Protein AF-A0A7R9ZYZ3-F1 (afdb_monomer_lite)

pLDDT: mean 79.14, std 18.91, range [24.64, 96.88]

Sequence (375 aa):
KEYSGYQDKVVLVQYVTTCTDNGVEDTAALLRDLEKMAQETNEAFQKHGEPPMVNIIVEDLDRDKRLAVLQAIDVLFDTSINDGLNLVPFQFYAAHSEDKRGVTLVSEFCGCSRVLTGVFKVNPWDACAIMVALDQALSIEPEEQAVRFAKDHSYVASQTVVEWVRKNLCELRSSVQQRQTCGQNQLIGHLNFDKVLADYRSARTRAIFVDNEGTIAAKAGWFLDADGGTMTALMKQGSPPDEEVLERLQTLANDQKNTVVVLSGRDPQCLDRWFGGVQGLGLCAEHGFHWLPPRGLRKAAGGQASHATPQAGCEWADETRHWHCLAEEGNAESHDEWKAIVFELMKQYVKRVQGSIVEFKDSAISWNYRGVGAP

Foldseek 3Di:
DVCPVCQVPAAAEAEDEDDPDDPPPVVVVVVVVVVVVQVVQQVVRPDPPDDGRYHYHHDDDDPVRLLVVLLVAQEAEEADQAAAADCSVLSSLVSCVPVLGHAYEYEPRHNVVVQQDLHHYDHSVDPPSVVVSVVCSVPPDPVSSSVSSVRRSVSSVVDDPVNVVVVVVVVVVVVVVVVVCVVVPVVDDPPPPVVVVVCVVPDQAEEAEFEAACGQAPPPPLDPDPPNDDDDPCNVQGDAGDPVSLVVLLVQQPPPRYAAEYFYLADPVSCCVRNVPRAQYKYAYNRNQKIWGGPVCLVVVVPDDDDDDDDPDDDDDDDDGDIDGPDDPPCQVPPCPVVVVVVVVLVVVCVVQDPWDWDDDSVDIDIGRPSRDDD

Secondary structure (DSSP, 8-state):
---GGGTTT--EEEEE----SS-HHHHHHHHHHHHHHHHHHHHHHPPTTSPPSEEEEE----HHHHHHHHHH-SEEEE--SSBS---HHHHHHHHTTTT---EEEEETTBGGGGT--SSEEE-TT-HHHHHHHHHHHHT--HHHHHHHHHHHHHHHHH--HHHHHHHHHHHHHHHHHHHHHHT--TTSPPP-HHHHHHHHHH-SSEEEEEETBTTTB-----PPPTT-----THHHH-PPPPHHHHHHHHHHHHSTTEEEEEE-SS-HHHHHHHHTT-TT-EEEEGGGTEEE--GGGHHHHTT-S---PPPTT----------EESS-TTSSTTS-HHHHHHHHHHHHHHHHSTT-EEEE-SS-EEEE-TT----

Structure (mmCIF, N/CA/C/O backbone):
data_AF-A0A7R9ZYZ3-F1
#
_entry.id   AF-A0A7R9ZYZ3-F1
#
loop_
_atom_site.group_PDB
_atom_site.id
_atom_site.type_symbol
_atom_site.label_atom_id
_atom_site.label_alt_id
_atom_site.label_comp_id
_atom_site.label_asym_id
_atom_site.label_entity_id
_atom_site.label_seq_id
_atom_site.pdbx_PDB_ins_code
_atom_site.Cartn_x
_atom_site.Cartn_y
_atom_site.Cartn_z
_atom_site.occupancy
_atom_site.B_iso_or_equiv
_atom_site.auth_seq_id
_atom_site.auth_comp_id
_atom_site.auth_asym_id
_atom_site.auth_atom_id
_atom_site.pdbx_PDB_model_num
ATOM 1 N N . LYS A 1 1 ? -17.583 15.220 24.987 1.00 72.69 1 LYS A N 1
ATOM 2 C CA . LYS A 1 1 ? -17.849 16.670 25.204 1.00 72.69 1 LYS A CA 1
ATOM 3 C C . LYS A 1 1 ? -18.996 17.159 24.331 1.00 72.69 1 LYS A C 1
ATOM 5 O O . LYS A 1 1 ? -19.944 17.689 24.880 1.00 72.69 1 LYS A O 1
ATOM 10 N N . GLU A 1 2 ? -18.930 16.946 23.018 1.00 82.19 2 GLU A N 1
ATOM 11 C CA . GLU A 1 2 ? -19.969 17.397 22.075 1.00 82.19 2 GLU A CA 1
ATOM 12 C C . GLU A 1 2 ? -21.205 16.484 22.059 1.00 82.19 2 GLU A C 1
ATOM 14 O O . GLU A 1 2 ? -22.329 16.968 22.002 1.00 82.19 2 GLU A O 1
ATOM 19 N N . TYR A 1 3 ? -21.009 15.173 22.231 1.00 83.38 3 TYR A N 1
ATOM 20 C CA . TYR A 1 3 ? -22.088 14.183 22.256 1.00 83.38 3 TYR A CA 1
ATOM 21 C C . TYR A 1 3 ? -22.433 13.763 23.692 1.00 83.38 3 TYR A C 1
ATOM 23 O O . TYR A 1 3 ? -22.044 12.693 24.161 1.00 83.38 3 TYR A O 1
ATOM 31 N N . SER A 1 4 ? -23.132 14.625 24.434 1.00 81.56 4 SER A N 1
ATOM 32 C CA . SER A 1 4 ? -23.507 14.349 25.834 1.00 81.56 4 SER A CA 1
ATOM 33 C C . SER A 1 4 ? -24.463 13.158 25.986 1.00 81.56 4 SER A C 1
ATOM 35 O O . SER A 1 4 ? -24.441 12.492 27.015 1.00 81.56 4 SER A O 1
ATOM 37 N N . GLY A 1 5 ? -25.253 12.835 24.955 1.00 83.94 5 GLY A N 1
ATOM 38 C CA . GLY A 1 5 ? -26.227 11.737 24.979 1.00 83.94 5 GLY A CA 1
ATOM 39 C C . GLY A 1 5 ? -25.636 10.324 25.104 1.00 83.94 5 GLY A C 1
ATOM 40 O O . GLY A 1 5 ? -26.375 9.406 25.478 1.00 83.94 5 GLY A O 1
ATOM 41 N N . TYR A 1 6 ? -24.336 10.165 24.823 1.00 85.69 6 TYR A N 1
ATOM 42 C CA . TYR A 1 6 ? -23.587 8.907 24.958 1.00 85.69 6 TYR A CA 1
ATOM 43 C C . TYR A 1 6 ? -22.806 8.790 26.268 1.00 85.69 6 TYR A C 1
ATOM 45 O O . TYR A 1 6 ? -22.249 7.726 26.547 1.00 85.69 6 TYR A O 1
ATOM 53 N N . GLN A 1 7 ? -22.752 9.856 27.073 1.00 82.12 7 GLN A N 1
ATOM 54 C CA . GLN A 1 7 ? -22.150 9.775 28.401 1.00 82.12 7 GLN A CA 1
ATOM 55 C C . GLN A 1 7 ? -22.860 8.669 29.192 1.00 82.12 7 GLN A C 1
ATOM 57 O O . GLN A 1 7 ? -24.085 8.553 29.138 1.00 82.12 7 GLN A O 1
ATOM 62 N N . ASP A 1 8 ? -22.073 7.818 29.848 1.00 81.88 8 ASP A N 1
ATOM 63 C CA . ASP A 1 8 ? -22.521 6.641 30.609 1.00 81.88 8 ASP A CA 1
ATOM 64 C C . ASP A 1 8 ? -23.167 5.497 29.803 1.00 81.88 8 ASP A C 1
ATOM 66 O O . ASP A 1 8 ? -23.644 4.531 30.394 1.00 81.88 8 ASP A O 1
ATOM 70 N N . LYS A 1 9 ? -23.198 5.574 28.467 1.00 87.62 9 LYS A N 1
ATOM 71 C CA . LYS A 1 9 ? -23.740 4.503 27.605 1.00 87.62 9 LYS A CA 1
ATOM 72 C C . LYS A 1 9 ? -22.685 3.783 26.780 1.00 87.62 9 LYS A C 1
ATOM 74 O O . LYS A 1 9 ? -22.954 2.706 26.264 1.00 87.62 9 LYS A O 1
ATOM 79 N N . VAL A 1 10 ? -21.517 4.398 26.620 1.00 90.25 10 VAL A N 1
ATOM 80 C CA . VAL A 1 10 ? -20.432 3.892 25.780 1.00 90.25 10 VAL A CA 1
ATOM 81 C C . VAL A 1 10 ? -19.194 3.695 26.638 1.00 90.25 10 VAL A C 1
ATOM 83 O O . VAL A 1 10 ? -18.816 4.580 27.408 1.00 90.25 10 VAL A O 1
ATOM 86 N N . VAL A 1 11 ? -18.556 2.539 26.470 1.00 92.56 11 VAL A N 1
ATOM 87 C CA . VAL A 1 11 ? -17.281 2.197 27.097 1.00 92.56 11 VAL A CA 1
ATOM 88 C C . VAL A 1 11 ? -16.296 1.838 25.991 1.00 92.56 11 VAL A C 1
ATOM 90 O O . VAL A 1 11 ? -16.605 1.036 25.114 1.00 92.56 11 VAL A O 1
ATOM 93 N N . LEU A 1 12 ? -15.108 2.434 26.032 1.00 93.94 12 LEU A N 1
ATOM 94 C CA . LEU A 1 12 ? -13.982 2.061 25.190 1.00 93.94 12 LEU A CA 1
ATOM 95 C C . LEU A 1 12 ? -13.119 1.053 25.947 1.00 93.94 12 LEU A C 1
ATOM 97 O O . LEU A 1 12 ? -12.609 1.350 27.029 1.00 93.94 12 LEU A O 1
ATOM 101 N N . VAL A 1 13 ? -12.931 -0.127 25.366 1.00 94.88 13 VAL A N 1
ATOM 102 C CA . VAL A 1 13 ? -12.025 -1.150 25.893 1.00 94.88 13 VAL A CA 1
ATOM 103 C C . VAL A 1 13 ? -10.912 -1.370 24.879 1.00 94.88 13 VAL A C 1
ATOM 105 O O . VAL A 1 13 ? -11.161 -1.822 23.764 1.00 94.88 13 VAL A O 1
ATOM 108 N N . GLN A 1 14 ? -9.684 -1.045 25.268 1.00 94.19 14 GLN A N 1
ATOM 109 C CA . GLN A 1 14 ? -8.490 -1.203 24.452 1.00 94.19 14 GLN A CA 1
ATOM 110 C C . GLN A 1 14 ? -7.621 -2.307 25.046 1.00 94.19 14 GLN A C 1
ATOM 112 O O . GLN A 1 14 ? -7.033 -2.144 26.114 1.00 94.19 14 GLN A O 1
ATOM 117 N N . TYR A 1 15 ? -7.500 -3.413 24.318 1.00 91.88 15 TYR A N 1
ATOM 118 C CA . TYR A 1 15 ? -6.508 -4.438 24.619 1.00 91.88 15 TYR A CA 1
ATOM 119 C C . TYR A 1 15 ? -5.163 -4.056 24.001 1.00 91.88 15 TYR A C 1
ATOM 121 O O . TYR A 1 15 ? -5.100 -3.634 22.843 1.00 91.88 15 TYR A O 1
ATOM 129 N N . VAL A 1 16 ? -4.093 -4.198 24.778 1.00 90.12 16 VAL A N 1
ATOM 130 C CA . VAL A 1 16 ? -2.715 -3.926 24.366 1.00 90.12 16 VAL A CA 1
ATOM 131 C C . VAL A 1 16 ? -1.893 -5.196 24.552 1.00 90.12 16 VAL A C 1
ATOM 133 O O . VAL A 1 16 ? -1.747 -5.699 25.663 1.00 90.12 16 VAL A O 1
ATOM 136 N N . THR A 1 17 ? -1.344 -5.697 23.449 1.00 83.31 17 THR A N 1
ATOM 137 C CA . THR A 1 17 ? -0.393 -6.813 23.431 1.00 83.31 17 THR A CA 1
ATOM 138 C C . THR A 1 17 ? 1.022 -6.259 23.509 1.00 83.31 17 THR A C 1
ATOM 140 O O . THR A 1 17 ? 1.406 -5.387 22.728 1.00 83.31 17 THR A O 1
ATOM 143 N N . THR A 1 18 ? 1.811 -6.763 24.453 1.00 71.94 18 THR A N 1
ATOM 144 C CA . THR A 1 18 ? 3.221 -6.397 24.599 1.00 71.94 18 THR A CA 1
ATOM 145 C C . THR A 1 18 ? 4.085 -7.302 23.723 1.00 71.94 18 THR A C 1
ATOM 147 O O . THR A 1 18 ? 4.277 -8.471 24.044 1.00 71.94 18 THR A O 1
ATOM 150 N N . CYS A 1 19 ? 4.644 -6.779 22.629 1.00 61.22 19 CYS A N 1
ATOM 151 C CA . CYS A 1 19 ? 5.673 -7.493 21.866 1.00 61.22 19 CYS A CA 1
ATOM 152 C C . CYS A 1 19 ? 7.026 -7.393 22.591 1.00 61.22 19 CYS A C 1
ATOM 154 O O . CYS A 1 19 ? 7.456 -6.299 22.953 1.00 61.22 19 CYS A O 1
ATOM 156 N N . THR A 1 20 ? 7.717 -8.520 22.785 1.00 54.47 20 THR A N 1
ATOM 157 C CA . THR A 1 20 ? 9.021 -8.571 23.475 1.00 54.47 20 THR A CA 1
ATOM 158 C C . THR A 1 20 ? 10.218 -8.221 22.589 1.00 54.47 20 THR A C 1
ATOM 160 O O . THR A 1 20 ? 11.315 -8.029 23.110 1.00 54.47 20 THR A O 1
ATOM 163 N N . ASP A 1 21 ? 10.033 -8.097 21.272 1.00 49.78 21 ASP A N 1
ATOM 164 C CA . ASP A 1 21 ? 11.156 -8.076 20.334 1.00 49.78 21 ASP A CA 1
ATOM 165 C C . ASP A 1 21 ? 11.435 -6.670 19.754 1.00 49.78 21 ASP A C 1
ATOM 167 O O . ASP A 1 21 ? 10.672 -6.115 18.968 1.00 49.78 21 ASP A O 1
ATOM 171 N N . ASN A 1 22 ? 12.603 -6.136 20.138 1.00 41.59 22 ASN A N 1
ATOM 172 C CA . ASN A 1 22 ? 13.476 -5.193 19.414 1.00 41.59 22 ASN A CA 1
ATOM 173 C C . ASN A 1 22 ? 13.028 -3.733 19.141 1.00 41.59 22 ASN A C 1
ATOM 175 O O . ASN A 1 22 ? 13.577 -3.097 18.243 1.00 41.59 22 ASN A O 1
ATOM 179 N N . GLY A 1 23 ? 12.142 -3.145 19.958 1.00 50.97 23 GLY A N 1
ATOM 180 C CA . GLY A 1 23 ? 11.780 -1.706 19.892 1.00 50.97 23 GLY A CA 1
ATOM 181 C C . GLY A 1 23 ? 11.367 -1.085 21.238 1.00 50.97 23 GLY A C 1
ATOM 182 O O . GLY A 1 23 ? 10.462 -0.257 21.312 1.00 50.97 23 GLY A O 1
ATOM 183 N N . VAL A 1 24 ? 11.978 -1.564 22.325 1.00 52.91 24 VAL A N 1
ATOM 184 C CA . VAL A 1 24 ? 11.425 -1.573 23.696 1.00 52.91 24 VAL A CA 1
ATOM 185 C C . VAL A 1 24 ? 11.224 -0.186 24.337 1.00 52.91 24 VAL A C 1
ATOM 187 O O . VAL A 1 24 ? 10.340 -0.041 25.182 1.00 52.91 24 VAL A O 1
ATOM 190 N N . GLU A 1 25 ? 11.973 0.848 23.945 1.00 53.53 25 GLU A N 1
ATOM 191 C CA . GLU A 1 25 ? 11.874 2.162 24.609 1.00 53.53 25 GLU A CA 1
ATOM 192 C C . GLU A 1 25 ? 10.623 2.962 24.207 1.00 53.53 25 GLU A C 1
ATOM 194 O O . GLU A 1 25 ? 9.948 3.505 25.087 1.00 53.53 25 GLU A O 1
ATOM 199 N N . ASP A 1 26 ? 10.247 2.961 22.923 1.00 61.78 26 ASP A N 1
ATOM 200 C CA . ASP A 1 26 ? 9.067 3.699 22.448 1.00 61.78 26 ASP A CA 1
ATOM 201 C C . ASP A 1 26 ? 7.761 3.055 22.936 1.00 61.78 26 ASP A C 1
ATOM 203 O O . ASP A 1 26 ? 6.817 3.750 23.305 1.00 61.78 26 ASP A O 1
ATOM 207 N N . THR A 1 27 ? 7.708 1.723 23.034 1.00 73.56 27 THR A N 1
ATOM 208 C CA . THR A 1 27 ? 6.468 1.006 23.387 1.00 73.56 27 THR A CA 1
ATOM 209 C C . THR A 1 27 ? 6.035 1.276 24.834 1.00 73.56 27 THR A C 1
ATOM 211 O O . THR A 1 27 ? 4.856 1.501 25.102 1.00 73.56 27 THR A O 1
ATOM 214 N N . ALA A 1 28 ? 6.983 1.315 25.777 1.00 79.75 28 ALA A N 1
ATOM 215 C CA . ALA A 1 28 ? 6.680 1.601 27.180 1.00 79.75 28 ALA A CA 1
ATOM 216 C C . ALA A 1 28 ? 6.314 3.077 27.414 1.00 79.75 28 ALA A C 1
ATOM 218 O O . ALA A 1 28 ? 5.503 3.376 28.289 1.00 79.75 28 ALA A O 1
ATOM 219 N N . ALA A 1 29 ? 6.914 4.004 26.660 1.00 85.56 29 ALA A N 1
ATOM 220 C CA . ALA A 1 29 ? 6.540 5.416 26.703 1.00 85.56 29 ALA A CA 1
ATOM 221 C C . ALA A 1 29 ? 5.123 5.636 26.160 1.00 85.56 29 ALA A C 1
ATOM 223 O O . ALA A 1 29 ? 4.309 6.254 26.839 1.00 85.56 29 ALA A O 1
ATOM 224 N N . LEU A 1 30 ? 4.805 5.033 25.012 1.00 86.50 30 LEU A N 1
ATOM 225 C CA . LEU A 1 30 ? 3.472 5.085 24.413 1.00 86.50 30 LEU A CA 1
ATOM 226 C C . LEU A 1 30 ? 2.399 4.489 25.327 1.00 86.50 30 LEU A C 1
ATOM 228 O O . LEU A 1 30 ? 1.323 5.066 25.450 1.00 86.50 30 LEU A O 1
ATOM 232 N N . LEU A 1 31 ? 2.685 3.369 26.000 1.00 88.75 31 LEU A N 1
ATOM 233 C CA . LEU A 1 31 ? 1.747 2.787 26.960 1.00 88.75 31 LEU A CA 1
ATOM 234 C C . LEU A 1 31 ? 1.467 3.745 28.127 1.00 88.75 31 LEU A C 1
ATOM 236 O O . LEU A 1 31 ? 0.306 3.948 28.469 1.00 88.75 31 LEU A O 1
ATOM 240 N N . ARG A 1 32 ? 2.500 4.393 28.686 1.00 89.69 32 ARG A N 1
ATOM 241 C CA . ARG A 1 32 ? 2.312 5.405 29.743 1.00 89.69 32 ARG A CA 1
ATOM 242 C C . ARG A 1 32 ? 1.473 6.586 29.263 1.00 89.69 32 ARG A C 1
ATOM 244 O O . ARG A 1 32 ? 0.619 7.064 30.006 1.00 89.69 32 ARG A O 1
ATOM 251 N N . ASP A 1 33 ? 1.702 7.054 28.039 1.00 92.00 33 ASP A N 1
ATOM 252 C CA . ASP A 1 33 ? 0.924 8.149 27.459 1.00 92.00 33 ASP A CA 1
ATOM 253 C C . ASP A 1 33 ? -0.541 7.737 27.236 1.00 92.00 33 ASP A C 1
ATOM 255 O O . ASP A 1 33 ? -1.450 8.507 27.550 1.00 92.00 33 ASP A O 1
ATOM 259 N N . LEU A 1 34 ? -0.790 6.508 26.768 1.00 91.69 34 LEU A N 1
ATOM 260 C CA . LEU A 1 34 ? -2.134 5.938 26.621 1.00 91.69 34 LEU A CA 1
ATOM 261 C C . LEU A 1 34 ? -2.866 5.820 27.962 1.00 91.69 34 LEU A C 1
ATOM 263 O O . LEU A 1 34 ? -4.009 6.262 28.074 1.00 91.69 34 LEU A O 1
ATOM 267 N N . GLU A 1 35 ? -2.214 5.264 28.985 1.00 93.38 35 GLU A N 1
ATOM 268 C CA . GLU A 1 35 ? -2.770 5.142 30.338 1.00 93.38 35 GLU A CA 1
ATOM 269 C C . GLU A 1 35 ? -3.095 6.516 30.931 1.00 93.38 35 GLU A C 1
ATOM 271 O O . GLU A 1 35 ? -4.179 6.712 31.484 1.00 93.38 35 GLU A O 1
ATOM 276 N N . LYS A 1 36 ? -2.201 7.494 30.750 1.00 95.44 36 LYS A N 1
ATOM 277 C CA . LYS A 1 36 ? -2.421 8.875 31.183 1.00 95.44 36 LYS A CA 1
ATOM 278 C C . LYS A 1 36 ? -3.629 9.504 30.485 1.00 95.44 36 LYS A C 1
ATOM 280 O O . LYS A 1 36 ? -4.476 10.085 31.158 1.00 95.44 36 LYS A O 1
ATOM 285 N N . MET A 1 37 ? -3.752 9.364 29.163 1.00 94.25 37 MET A N 1
ATOM 286 C CA . MET A 1 37 ? -4.909 9.881 28.417 1.00 94.25 37 MET A CA 1
ATOM 287 C C . MET A 1 37 ? -6.222 9.215 28.850 1.00 94.25 37 MET A C 1
ATOM 289 O O . MET A 1 37 ? -7.251 9.887 28.967 1.00 94.25 37 MET A O 1
ATOM 293 N N . ALA A 1 38 ? -6.200 7.905 29.116 1.00 94.00 38 ALA A N 1
ATOM 294 C CA . ALA A 1 38 ? -7.354 7.184 29.643 1.00 94.00 38 ALA A CA 1
ATOM 295 C C . ALA A 1 38 ? -7.739 7.694 31.040 1.00 94.00 38 ALA A C 1
ATOM 297 O O . ALA A 1 38 ? -8.917 7.951 31.290 1.00 94.00 38 ALA A O 1
ATOM 298 N N . GLN A 1 39 ? -6.760 7.908 31.923 1.00 93.56 39 GLN A N 1
ATOM 299 C CA . GLN A 1 39 ? -6.983 8.456 33.259 1.00 93.56 39 GLN A CA 1
ATOM 300 C C . GLN A 1 39 ? -7.573 9.870 33.203 1.00 93.56 39 GLN A C 1
ATOM 302 O O . GLN A 1 39 ? -8.615 10.103 33.806 1.00 93.56 39 GLN A O 1
ATOM 307 N N . GLU A 1 40 ? -6.977 10.786 32.436 1.00 94.25 40 GLU A N 1
ATOM 308 C CA . GLU A 1 40 ? -7.482 12.158 32.270 1.00 94.25 40 GLU A CA 1
ATOM 309 C C . GLU A 1 40 ? -8.918 12.175 31.716 1.00 94.25 40 GLU A C 1
ATOM 311 O O . GLU A 1 40 ? -9.754 12.984 32.126 1.00 94.25 40 GLU A O 1
ATOM 316 N N . THR A 1 41 ? -9.234 11.252 30.801 1.00 91.25 41 THR A N 1
ATOM 317 C CA . THR A 1 41 ? -10.587 11.107 30.247 1.00 91.25 41 THR A CA 1
ATOM 318 C C . THR A 1 41 ? -11.567 10.585 31.296 1.00 91.25 41 THR A C 1
ATOM 320 O O . THR A 1 41 ? -12.657 11.138 31.447 1.00 91.25 41 THR A O 1
ATOM 323 N N . ASN A 1 42 ? -11.188 9.551 32.046 1.00 91.81 42 ASN A N 1
ATOM 324 C CA . ASN A 1 42 ? -12.022 8.997 33.107 1.00 91.81 42 ASN A CA 1
ATOM 325 C C . ASN A 1 42 ? -12.248 10.025 34.226 1.00 91.81 42 ASN A C 1
ATOM 327 O O . ASN A 1 42 ? -13.385 10.238 34.618 1.00 91.81 42 ASN A O 1
ATOM 331 N N . GLU A 1 43 ? -11.229 10.758 34.671 1.00 91.25 43 GLU A N 1
ATOM 332 C CA . GLU A 1 43 ? -11.385 11.822 35.677 1.00 91.25 43 GLU A CA 1
ATOM 333 C C . GLU A 1 43 ? -12.356 12.928 35.230 1.00 91.25 43 GLU A C 1
ATOM 335 O O . GLU A 1 43 ? -13.085 13.489 36.049 1.00 91.25 43 GLU A O 1
ATOM 340 N N . ALA A 1 44 ? -12.400 13.229 33.929 1.00 89.06 44 ALA A N 1
ATOM 341 C CA . ALA A 1 44 ? -13.276 14.257 33.378 1.00 89.06 44 ALA A CA 1
ATOM 342 C C . ALA A 1 44 ? -14.737 13.807 33.176 1.00 89.06 44 ALA A C 1
ATOM 344 O O . ALA A 1 44 ? -15.629 14.660 33.198 1.00 89.06 44 ALA A O 1
ATOM 345 N N . PHE A 1 45 ? -14.993 12.516 32.928 1.00 85.19 45 PHE A N 1
ATOM 346 C CA . PHE A 1 45 ? -16.315 12.023 32.499 1.00 85.19 45 PHE A CA 1
ATOM 347 C C . PHE A 1 45 ? -16.909 10.898 33.350 1.00 85.19 45 PHE A C 1
ATOM 349 O O . PHE A 1 45 ? -18.112 10.663 33.261 1.00 85.19 45 PHE A O 1
ATOM 356 N N . GLN A 1 46 ? -16.117 10.210 34.168 1.00 81.88 46 GLN A N 1
ATOM 357 C CA . GLN A 1 46 ? -16.587 9.097 34.986 1.00 81.88 46 GLN A CA 1
ATOM 358 C C . GLN A 1 46 ? -17.472 9.598 36.130 1.00 81.88 46 GLN A C 1
ATOM 360 O O . GLN A 1 46 ? -17.123 10.516 36.877 1.00 81.88 46 GLN A O 1
ATOM 365 N N . LYS A 1 47 ? -18.617 8.940 36.315 1.00 79.69 47 LYS A N 1
ATOM 366 C CA . LYS A 1 47 ? -19.466 9.146 37.489 1.00 79.69 47 LYS A CA 1
ATOM 367 C C . LYS A 1 47 ? -18.922 8.401 38.701 1.00 79.69 47 LYS A C 1
ATOM 369 O O . LYS A 1 47 ? -18.407 7.290 38.605 1.00 79.69 47 LYS A O 1
ATOM 374 N N . HIS A 1 48 ? -19.068 9.012 39.873 1.00 75.88 48 HIS A N 1
ATOM 375 C CA . HIS A 1 48 ? -18.597 8.419 41.118 1.00 75.88 48 HIS A CA 1
ATOM 376 C C . HIS A 1 48 ? -19.310 7.086 41.402 1.00 75.88 48 HIS A C 1
ATOM 378 O O . HIS A 1 48 ? -20.532 7.061 41.528 1.00 75.88 48 HIS A O 1
ATOM 384 N N . GLY A 1 49 ? -18.541 5.998 41.518 1.00 75.12 49 GLY A N 1
ATOM 385 C CA . GLY A 1 49 ? -19.049 4.649 41.800 1.00 75.12 49 GLY A CA 1
ATOM 386 C C . GLY A 1 49 ? -19.340 3.777 40.572 1.00 75.12 49 GLY A C 1
ATOM 387 O O . GLY A 1 49 ? -19.621 2.596 40.752 1.00 75.12 49 GLY A O 1
ATOM 388 N N . GLU A 1 50 ? -19.231 4.315 39.355 1.00 80.94 50 GLU A N 1
ATOM 389 C CA . GLU A 1 50 ? -19.404 3.571 38.097 1.00 80.94 50 GLU A CA 1
ATOM 390 C C . GLU A 1 50 ? -18.052 3.074 37.546 1.00 80.94 50 GLU A C 1
ATOM 392 O O . GLU A 1 50 ? -17.009 3.659 37.871 1.00 80.94 50 GLU A O 1
ATOM 397 N N . PRO A 1 51 ? -18.024 2.011 36.717 1.00 81.12 51 PRO A N 1
ATOM 398 C CA . PRO A 1 51 ? -16.800 1.567 36.057 1.00 81.12 51 PRO A CA 1
ATOM 399 C C . PRO A 1 51 ? -16.238 2.648 35.110 1.00 81.12 51 PRO A C 1
ATOM 401 O O . PRO A 1 51 ? -16.982 3.503 34.624 1.00 81.12 51 PRO A O 1
ATOM 404 N N . PRO A 1 52 ? -14.919 2.639 34.841 1.00 85.38 52 PRO A N 1
ATOM 405 C CA . PRO A 1 52 ? -14.292 3.638 33.981 1.00 85.38 52 PRO A CA 1
ATOM 406 C C . PRO A 1 52 ? -14.778 3.518 32.532 1.00 85.38 52 PRO A C 1
ATOM 408 O O . PRO A 1 52 ? -14.985 2.418 32.015 1.00 85.38 52 PRO A O 1
ATOM 411 N N . MET A 1 53 ? -14.927 4.667 31.865 1.00 88.38 53 MET A N 1
ATOM 412 C CA . MET A 1 53 ? -15.379 4.742 30.472 1.00 88.38 53 MET A CA 1
ATOM 413 C C . MET A 1 53 ? -14.301 4.294 29.484 1.00 88.38 53 MET A C 1
ATOM 415 O O . MET A 1 53 ? -14.633 3.791 28.417 1.00 88.38 53 MET A O 1
ATOM 419 N N . VAL A 1 54 ? -13.023 4.476 29.817 1.00 93.25 54 VAL A N 1
ATOM 420 C CA . VAL A 1 54 ? -11.886 4.026 29.007 1.00 93.25 54 VAL A CA 1
ATOM 421 C C . VAL A 1 54 ? -11.076 3.018 29.812 1.00 93.25 54 VAL A C 1
ATOM 423 O O . VAL A 1 54 ? -10.519 3.360 30.855 1.00 93.25 54 VAL A O 1
ATOM 426 N N . ASN A 1 55 ? -11.007 1.783 29.322 1.00 92.88 55 ASN A N 1
ATOM 427 C CA . ASN A 1 55 ? -10.272 0.679 29.931 1.00 92.88 55 ASN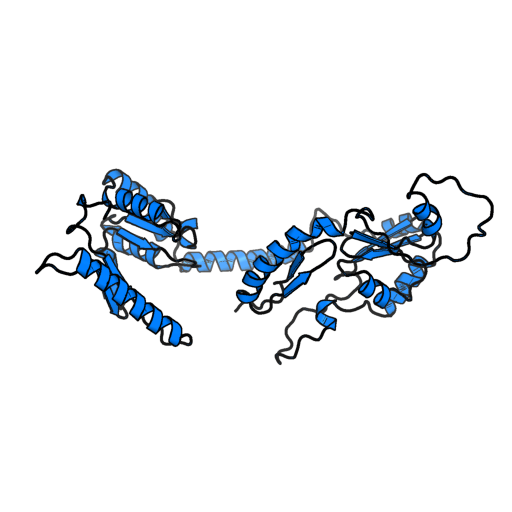 A CA 1
ATOM 428 C C . ASN A 1 55 ? -9.090 0.301 29.042 1.00 92.88 55 ASN A C 1
ATOM 430 O O . ASN A 1 55 ? -9.293 -0.150 27.915 1.00 92.88 55 ASN A O 1
ATOM 434 N N . ILE A 1 56 ? -7.871 0.452 29.557 1.00 94.06 56 ILE A N 1
ATOM 435 C CA . ILE A 1 56 ? -6.659 -0.067 28.918 1.00 94.06 56 ILE A CA 1
ATOM 436 C C . ILE A 1 56 ? -6.302 -1.381 29.611 1.00 94.06 56 ILE A C 1
ATOM 438 O O . ILE A 1 56 ? -6.064 -1.399 30.817 1.00 94.06 56 ILE A O 1
ATOM 442 N N . ILE A 1 57 ? -6.302 -2.483 28.863 1.00 93.06 57 ILE A N 1
ATOM 443 C CA . ILE A 1 57 ? -6.008 -3.822 29.378 1.00 93.06 57 ILE A CA 1
ATOM 444 C C . ILE A 1 57 ? -4.758 -4.338 28.677 1.00 93.06 57 ILE A C 1
ATOM 446 O O . ILE A 1 57 ? -4.773 -4.600 27.477 1.00 93.06 57 ILE A O 1
ATOM 450 N N . VAL A 1 58 ? -3.674 -4.492 29.433 1.00 91.25 58 VAL A N 1
ATOM 451 C CA . VAL A 1 58 ? -2.414 -5.043 28.926 1.00 91.25 58 VAL A CA 1
ATOM 452 C C . VAL A 1 58 ? -2.419 -6.550 29.165 1.00 91.25 58 VAL A C 1
ATOM 454 O O . VAL A 1 58 ? -2.114 -7.015 30.262 1.00 91.25 58 VAL A O 1
ATOM 457 N N . GLU A 1 59 ? -2.836 -7.314 28.159 1.00 88.69 59 GLU A N 1
ATOM 458 C CA . GLU A 1 59 ? -2.951 -8.772 28.242 1.00 88.69 59 GLU A CA 1
ATOM 459 C C . GLU A 1 59 ? -2.790 -9.410 26.859 1.00 88.69 59 GLU A C 1
ATOM 461 O O . GLU A 1 59 ? -3.396 -8.979 25.874 1.00 88.69 59 GLU A O 1
ATOM 466 N N . ASP A 1 60 ? -2.033 -10.505 26.804 1.00 85.88 60 ASP A N 1
ATOM 467 C CA . ASP A 1 60 ? -2.002 -11.375 25.636 1.00 85.88 60 ASP A CA 1
ATOM 468 C C . ASP A 1 60 ? -3.206 -12.315 25.645 1.00 85.88 60 ASP A C 1
ATOM 470 O O . ASP A 1 60 ? -3.294 -13.270 26.420 1.00 85.88 60 ASP A O 1
ATOM 474 N N . LEU A 1 61 ? -4.153 -12.036 24.752 1.00 89.19 61 LEU A N 1
ATOM 475 C CA . LEU A 1 61 ? -5.356 -12.843 24.609 1.00 89.19 61 LEU A CA 1
ATOM 476 C C . LEU A 1 61 ? -5.050 -14.151 23.875 1.00 89.19 61 LEU A C 1
ATOM 478 O O . LEU A 1 61 ? -4.614 -14.152 22.716 1.00 89.19 61 LEU A O 1
ATOM 482 N N . ASP A 1 62 ? -5.362 -15.270 24.527 1.00 91.88 62 ASP A N 1
ATOM 483 C CA . ASP A 1 62 ? -5.487 -16.551 23.841 1.00 91.88 62 ASP A CA 1
ATOM 484 C C . ASP A 1 62 ? -6.657 -16.527 22.837 1.00 91.88 62 ASP A C 1
ATOM 486 O O . ASP A 1 62 ? -7.438 -15.573 22.751 1.00 91.88 62 ASP A O 1
ATOM 490 N N . ARG A 1 63 ? -6.764 -17.579 22.022 1.00 91.44 63 ARG A N 1
ATOM 491 C CA . ARG A 1 63 ? -7.770 -17.645 20.955 1.00 91.44 63 ARG A CA 1
ATOM 492 C C . ARG A 1 63 ? -9.200 -17.545 21.492 1.00 91.44 63 ARG A C 1
ATOM 494 O O . ARG A 1 63 ? -10.016 -16.854 20.888 1.00 91.44 63 ARG A O 1
ATOM 501 N N . ASP A 1 64 ? -9.500 -18.250 22.576 1.00 93.75 64 ASP A N 1
ATOM 502 C CA . ASP A 1 64 ? -10.871 -18.407 23.057 1.00 93.75 64 ASP A CA 1
ATOM 503 C C . ASP A 1 64 ? -11.324 -17.126 23.779 1.00 93.75 64 ASP A C 1
ATOM 505 O O . ASP A 1 64 ? -12.423 -16.632 23.525 1.00 93.75 64 ASP A O 1
ATOM 509 N N . LYS A 1 65 ? -10.435 -16.499 24.565 1.00 93.12 65 LYS A N 1
ATOM 510 C CA . LYS A 1 65 ? -10.642 -15.156 25.122 1.00 93.12 65 LYS A CA 1
ATOM 511 C C . LYS A 1 65 ? -10.795 -14.106 24.030 1.00 93.12 65 LYS A C 1
ATOM 513 O O . LYS A 1 65 ? -11.703 -13.287 24.111 1.00 93.12 65 LYS A O 1
ATOM 518 N N . ARG A 1 66 ? -9.945 -14.124 22.995 1.00 93.25 66 ARG A N 1
ATOM 519 C CA . ARG A 1 66 ? -10.048 -13.173 21.877 1.00 93.25 66 ARG A CA 1
ATOM 520 C C . ARG A 1 66 ? -11.398 -13.289 21.180 1.00 93.25 66 ARG A C 1
ATOM 522 O O . ARG A 1 66 ? -12.004 -12.266 20.889 1.00 93.25 66 ARG A O 1
ATOM 529 N N . LEU A 1 67 ? -11.876 -14.508 20.933 1.00 93.25 67 LEU A N 1
ATOM 530 C CA . LEU A 1 67 ? -13.189 -14.720 20.330 1.00 93.25 67 LEU A CA 1
ATOM 531 C C . LEU A 1 67 ? -14.312 -14.181 21.226 1.00 93.25 67 LEU A C 1
ATOM 533 O O . LEU A 1 67 ? -15.180 -13.471 20.729 1.00 93.25 67 LEU A O 1
ATOM 537 N N . ALA A 1 68 ? -14.259 -14.454 22.532 1.00 93.56 68 ALA A N 1
ATOM 538 C CA . ALA A 1 68 ? -15.239 -13.942 23.488 1.00 93.56 68 ALA A CA 1
ATOM 539 C C . ALA A 1 68 ? -15.251 -12.405 23.546 1.00 93.56 68 ALA A C 1
ATOM 541 O O . ALA A 1 68 ? -16.320 -11.801 23.551 1.00 93.56 68 ALA A O 1
ATOM 542 N N . VAL A 1 69 ? -14.071 -11.771 23.536 1.00 93.88 69 VAL A N 1
ATOM 543 C CA . VAL A 1 69 ? -13.940 -10.310 23.462 1.00 93.88 69 VAL A CA 1
ATOM 544 C C . VAL A 1 69 ? -14.536 -9.793 22.161 1.00 93.88 69 VAL A C 1
ATOM 546 O O . VAL A 1 69 ? -15.366 -8.895 22.204 1.00 93.88 69 VAL A O 1
ATOM 549 N N . LEU A 1 70 ? -14.170 -10.376 21.014 1.00 94.62 70 LEU A N 1
ATOM 550 C CA . LEU A 1 70 ? -14.703 -9.958 19.718 1.00 94.62 70 LEU A CA 1
ATOM 551 C C . LEU A 1 70 ? -16.231 -10.031 19.693 1.00 94.62 70 LEU A C 1
ATOM 553 O O . LEU A 1 70 ? -16.841 -9.063 19.272 1.00 94.62 70 LEU A O 1
ATOM 557 N N . GLN A 1 71 ? -16.840 -11.107 20.197 1.00 93.69 71 GLN A N 1
ATOM 558 C CA . GLN A 1 71 ? -18.302 -11.277 20.264 1.00 93.69 71 GLN A CA 1
ATOM 559 C C . GLN A 1 71 ? -19.015 -10.319 21.231 1.00 93.69 71 GLN A C 1
ATOM 561 O O . GLN A 1 71 ? -20.237 -10.182 21.173 1.00 93.69 71 GLN A O 1
ATOM 566 N N . ALA A 1 72 ? -18.280 -9.691 22.150 1.00 93.19 72 ALA A N 1
ATOM 567 C CA . ALA A 1 72 ? -18.819 -8.704 23.079 1.00 93.19 72 ALA A CA 1
ATOM 568 C C . ALA A 1 72 ? -18.758 -7.267 22.530 1.00 93.19 72 ALA A C 1
ATOM 570 O O . ALA A 1 72 ? -19.298 -6.361 23.158 1.00 93.19 72 ALA A O 1
ATOM 571 N N . ILE A 1 73 ? -18.086 -7.039 21.396 1.00 94.00 73 ILE A N 1
ATOM 572 C CA . ILE A 1 73 ? -17.892 -5.705 20.820 1.00 94.00 73 ILE A CA 1
ATOM 573 C C . ILE A 1 73 ? -19.097 -5.318 19.953 1.00 94.00 73 ILE A C 1
ATOM 575 O O . ILE A 1 73 ? -19.352 -5.931 18.919 1.00 94.00 73 ILE A O 1
ATOM 579 N N . ASP A 1 74 ? -19.767 -4.220 20.305 1.00 92.44 74 ASP A N 1
ATOM 580 C CA . ASP A 1 74 ? -20.818 -3.624 19.467 1.00 92.44 74 ASP A CA 1
ATOM 581 C C . ASP A 1 74 ? -20.241 -2.850 18.268 1.00 92.44 74 ASP A C 1
ATOM 583 O O . ASP A 1 74 ? -20.772 -2.897 17.155 1.00 92.44 74 ASP A O 1
ATOM 587 N N . VAL A 1 75 ? -19.130 -2.139 18.484 1.00 95.00 75 VAL A N 1
ATOM 588 C CA . VAL A 1 75 ? -18.442 -1.347 17.458 1.00 95.00 75 VAL A CA 1
ATOM 589 C C . VAL A 1 75 ? -16.941 -1.611 17.517 1.00 95.00 75 VAL A C 1
ATOM 591 O O . VAL A 1 75 ? -16.271 -1.221 18.472 1.00 95.00 75 VAL A O 1
ATOM 594 N N . LEU A 1 76 ? -16.396 -2.255 16.485 1.00 95.94 76 LEU A N 1
ATOM 595 C CA . LEU A 1 76 ? -14.954 -2.402 16.322 1.00 95.94 76 LEU A CA 1
ATOM 596 C C . LEU A 1 76 ? -14.372 -1.109 15.741 1.00 95.94 76 LEU A C 1
ATOM 598 O O . LEU A 1 76 ? -14.803 -0.641 14.686 1.00 95.94 76 LEU A O 1
ATOM 602 N N . PHE A 1 77 ? -13.365 -0.562 16.414 1.00 94.56 77 PHE A N 1
ATOM 603 C CA . PHE A 1 77 ? -12.751 0.714 16.071 1.00 94.56 77 PHE A CA 1
ATOM 604 C C . PHE A 1 77 ? -11.261 0.534 15.754 1.00 94.56 77 PHE A C 1
ATOM 606 O O . PHE A 1 77 ? -10.452 0.316 16.652 1.00 94.56 77 PHE A O 1
ATOM 613 N N . ASP A 1 78 ? -10.906 0.603 14.469 1.00 94.56 78 ASP A N 1
ATOM 614 C CA . ASP A 1 78 ? -9.527 0.513 13.979 1.00 94.56 78 ASP A CA 1
ATOM 615 C C . ASP A 1 78 ? -9.095 1.829 13.317 1.00 94.56 78 ASP A C 1
ATOM 617 O O . ASP A 1 78 ? -9.512 2.153 12.205 1.00 94.56 78 ASP A O 1
ATOM 621 N N . THR A 1 79 ? -8.211 2.567 13.989 1.00 94.69 79 THR A N 1
ATOM 622 C CA . THR A 1 79 ? -7.610 3.819 13.500 1.00 94.69 79 THR A CA 1
ATOM 623 C C . THR A 1 79 ? -6.114 3.685 13.239 1.00 94.69 79 THR A C 1
ATOM 625 O O . THR A 1 79 ? -5.346 4.610 13.514 1.00 94.69 79 THR A O 1
ATOM 628 N N . SER A 1 80 ? -5.665 2.536 12.732 1.00 91.88 80 SER A N 1
ATOM 629 C CA . SER A 1 80 ? -4.242 2.340 12.444 1.00 91.88 80 SER A CA 1
ATOM 630 C C . SER A 1 80 ? -3.731 3.381 11.438 1.00 91.88 80 SER A C 1
ATOM 632 O O . SER A 1 80 ? -4.338 3.624 10.393 1.00 91.88 80 SER A O 1
ATOM 634 N N . ILE A 1 81 ? -2.593 4.007 11.751 1.00 89.69 81 ILE A N 1
ATOM 635 C CA . ILE A 1 81 ? -1.978 5.046 10.906 1.00 89.69 81 ILE A CA 1
ATOM 636 C C . ILE A 1 81 ? -1.500 4.455 9.574 1.00 89.69 81 ILE A C 1
ATOM 638 O O . ILE A 1 81 ? -1.593 5.103 8.533 1.00 89.69 81 ILE A O 1
ATOM 642 N N . ASN A 1 82 ? -0.969 3.233 9.616 1.00 84.00 82 ASN A N 1
ATOM 643 C CA . ASN A 1 82 ? -0.530 2.480 8.452 1.00 84.00 82 ASN A CA 1
ATOM 644 C C . ASN A 1 82 ? -0.472 0.995 8.823 1.00 84.00 82 ASN A C 1
ATOM 646 O O . ASN A 1 82 ? 0.332 0.615 9.672 1.00 84.00 82 ASN A O 1
ATOM 650 N N . ASP A 1 83 ? -1.305 0.173 8.191 1.00 83.81 83 ASP A N 1
ATOM 651 C CA . ASP A 1 83 ? -1.296 -1.275 8.397 1.00 83.81 83 ASP A CA 1
ATOM 652 C C . ASP A 1 83 ? -1.475 -1.994 7.057 1.00 83.81 83 ASP A C 1
ATOM 654 O O . ASP A 1 83 ? -2.438 -1.765 6.318 1.00 83.81 83 ASP A O 1
ATOM 658 N N . GLY A 1 84 ? -0.531 -2.881 6.741 1.00 83.94 84 GLY A N 1
ATOM 659 C CA . GLY A 1 84 ? -0.582 -3.692 5.533 1.00 83.94 84 GLY A CA 1
ATOM 660 C C . GLY A 1 84 ? -1.735 -4.694 5.553 1.00 83.94 84 GLY A C 1
ATOM 661 O O . GLY A 1 84 ? -2.517 -4.744 4.603 1.00 83.94 84 GLY A O 1
ATOM 662 N N . LEU A 1 85 ? -1.861 -5.486 6.620 1.00 80.62 85 LEU A N 1
ATOM 663 C CA . LEU A 1 85 ? -2.909 -6.497 6.750 1.00 80.62 85 LEU A CA 1
ATOM 664 C C . LEU A 1 85 ? -3.375 -6.597 8.202 1.00 80.62 85 LEU A C 1
ATOM 666 O O . LEU A 1 85 ? -2.983 -7.506 8.936 1.00 80.62 85 LEU A O 1
ATOM 670 N N . ASN A 1 86 ? -4.300 -5.712 8.570 1.00 87.06 86 ASN A N 1
ATOM 671 C CA . ASN A 1 86 ? -5.002 -5.842 9.835 1.00 87.06 86 ASN A CA 1
ATOM 672 C C . ASN A 1 86 ? -5.984 -7.021 9.776 1.00 87.06 86 ASN A C 1
ATOM 674 O O . ASN A 1 86 ? -6.960 -6.992 9.019 1.00 87.06 86 ASN A O 1
ATOM 678 N N . LEU A 1 87 ? -5.740 -8.053 10.586 1.00 91.00 87 LEU A N 1
ATOM 679 C CA . LEU A 1 87 ? -6.608 -9.227 10.672 1.00 91.00 87 LEU A CA 1
ATOM 680 C C . LEU A 1 87 ? -7.812 -9.039 11.602 1.00 91.00 87 LEU A C 1
ATOM 682 O O . LEU A 1 87 ? -8.784 -9.784 11.471 1.00 91.00 87 LEU A O 1
ATOM 686 N N . VAL A 1 88 ? -7.778 -8.063 12.512 1.00 93.12 88 VAL A N 1
ATOM 687 C CA . VAL A 1 88 ? -8.805 -7.885 13.551 1.00 93.12 88 VAL A CA 1
ATOM 688 C C . VAL A 1 88 ? -10.194 -7.631 12.949 1.00 93.12 88 VAL A C 1
ATOM 690 O O . VAL A 1 88 ? -11.123 -8.336 13.348 1.00 93.12 88 VAL A O 1
ATOM 693 N N . PRO A 1 89 ? -10.371 -6.759 11.932 1.00 94.50 89 PRO A N 1
ATOM 694 C CA . PRO A 1 89 ? -11.670 -6.594 11.278 1.00 94.50 89 PRO A CA 1
ATOM 695 C C . PRO A 1 89 ? -12.215 -7.891 10.675 1.00 94.50 89 PRO A C 1
ATOM 697 O O . PRO A 1 89 ? -13.391 -8.203 10.828 1.00 94.50 89 PRO A O 1
ATOM 700 N N . PHE A 1 90 ? -11.366 -8.705 10.043 1.00 94.19 90 PHE A N 1
ATOM 701 C CA . PHE A 1 90 ? -11.806 -9.984 9.478 1.00 94.19 90 PHE A CA 1
ATOM 702 C C . PHE A 1 90 ? -12.207 -10.983 10.568 1.00 94.19 90 PHE A C 1
ATOM 704 O O . PHE A 1 90 ? -13.208 -11.684 10.425 1.00 94.19 90 PHE A O 1
ATOM 711 N N . GLN A 1 91 ? -11.453 -11.034 11.670 1.00 93.88 91 GLN A N 1
ATOM 712 C CA . GLN A 1 91 ? -11.778 -11.879 12.819 1.00 93.88 91 GLN A CA 1
ATOM 713 C C . GLN A 1 91 ? -13.096 -11.457 13.472 1.00 93.88 91 GLN A C 1
ATOM 715 O O . GLN A 1 91 ? -13.875 -12.323 13.855 1.00 93.88 91 GLN A O 1
ATOM 720 N N . PHE A 1 92 ? -13.377 -10.156 13.544 1.00 95.50 92 PHE A N 1
ATOM 721 C CA . PHE A 1 92 ? -14.639 -9.627 14.055 1.00 95.50 92 PHE A CA 1
ATOM 722 C C . PHE A 1 92 ? -15.844 -10.094 13.234 1.00 95.50 92 PHE A C 1
ATOM 724 O O . PHE A 1 92 ? -16.807 -10.602 13.806 1.00 95.50 92 PHE A O 1
ATOM 731 N N . TYR A 1 93 ? -15.770 -10.019 11.900 1.00 94.81 93 TYR A N 1
ATOM 732 C CA . TYR A 1 93 ? -16.825 -10.558 11.033 1.00 94.81 93 TYR A CA 1
ATOM 733 C C . TYR A 1 93 ? -16.966 -12.077 11.162 1.00 94.81 93 TYR A C 1
ATOM 735 O O . TYR A 1 93 ? -18.082 -12.590 11.157 1.00 94.81 93 TYR A O 1
ATOM 743 N N . ALA A 1 94 ? -15.857 -12.807 11.305 1.00 93.38 94 ALA A N 1
ATOM 744 C CA . ALA A 1 94 ? -15.902 -14.251 11.522 1.00 93.38 94 ALA A CA 1
ATOM 745 C C . ALA A 1 94 ? -16.559 -14.618 12.870 1.00 93.38 94 ALA A C 1
ATOM 747 O O . ALA A 1 94 ? -17.363 -15.550 12.930 1.00 93.38 94 ALA A O 1
ATOM 748 N N . ALA A 1 95 ? -16.253 -13.865 13.932 1.00 94.38 95 ALA A N 1
ATOM 749 C CA . ALA A 1 95 ? -16.786 -14.059 15.281 1.00 94.38 95 ALA A CA 1
ATOM 750 C C . ALA A 1 95 ? -18.306 -13.836 15.369 1.00 94.38 95 ALA A C 1
ATOM 752 O O . ALA A 1 95 ? -18.980 -14.535 16.126 1.00 94.38 95 ALA A O 1
ATOM 753 N N . HIS A 1 96 ? -18.828 -12.916 14.555 1.00 93.50 96 HIS A N 1
ATOM 754 C CA . HIS A 1 96 ? -20.247 -12.551 14.471 1.00 93.50 96 HIS A CA 1
ATOM 755 C C . HIS A 1 96 ? -20.999 -13.251 13.326 1.00 93.50 96 HIS A C 1
ATOM 757 O O . HIS A 1 96 ? -22.067 -12.819 12.892 1.00 93.50 96 HIS A O 1
ATOM 763 N N . SER A 1 97 ? -20.442 -14.333 12.779 1.00 90.56 97 SER A N 1
ATOM 764 C CA . SER A 1 97 ? -21.052 -15.054 11.651 1.00 90.56 97 SER A CA 1
ATOM 765 C C . SER A 1 97 ? -22.465 -15.579 11.954 1.00 90.56 97 SER A C 1
ATOM 767 O O . SER A 1 97 ? -23.313 -15.615 11.057 1.00 90.56 97 SER A O 1
ATOM 769 N N . GLU A 1 98 ? -22.737 -15.948 13.210 1.00 87.12 98 GLU A N 1
ATOM 770 C CA . GLU A 1 98 ? -24.033 -16.480 13.647 1.00 87.12 98 GLU A CA 1
ATOM 771 C C . GLU A 1 98 ? -25.051 -15.388 13.992 1.00 87.12 98 GLU A C 1
ATOM 773 O O . GLU A 1 98 ? -26.213 -15.480 13.591 1.00 87.12 98 GLU A O 1
ATOM 778 N N . ASP A 1 99 ? -24.632 -14.350 14.715 1.00 88.19 99 ASP A N 1
ATOM 779 C CA . ASP A 1 99 ? -25.531 -13.320 15.240 1.00 88.19 99 ASP A CA 1
ATOM 780 C C . ASP A 1 99 ? -25.675 -12.103 14.314 1.00 88.19 99 ASP A C 1
ATOM 782 O O . ASP A 1 99 ? -26.656 -11.370 14.431 1.00 88.19 99 ASP A O 1
ATOM 786 N N . LYS A 1 100 ? -24.762 -11.932 13.347 1.00 86.69 100 LYS A N 1
ATOM 787 C CA . LYS A 1 100 ? -24.757 -10.859 12.337 1.00 86.69 100 LYS A CA 1
ATOM 788 C C . LYS A 1 100 ? -24.814 -9.463 12.951 1.00 86.69 100 LYS A C 1
ATOM 790 O O . LYS A 1 100 ? -25.426 -8.552 12.389 1.00 86.69 100 LYS A O 1
ATOM 795 N N . ARG A 1 101 ? -24.204 -9.321 14.126 1.00 83.88 101 ARG A N 1
ATOM 796 C CA . ARG A 1 101 ? -24.129 -8.068 14.871 1.00 83.88 101 ARG A CA 1
ATOM 797 C C . ARG A 1 101 ? -22.774 -7.409 14.672 1.00 83.88 101 ARG A C 1
ATOM 799 O O . ARG A 1 101 ? -21.853 -7.974 14.088 1.00 83.88 101 ARG A O 1
ATOM 806 N N . GLY A 1 102 ? -22.691 -6.182 15.162 1.00 82.12 102 GLY A N 1
ATOM 807 C CA . GLY A 1 102 ? -21.467 -5.413 15.148 1.00 82.12 102 GLY A CA 1
ATOM 808 C C . GLY A 1 102 ? -21.366 -4.442 13.977 1.00 82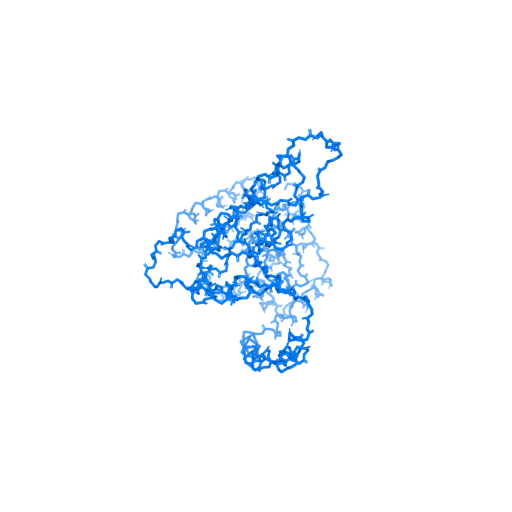.12 102 GLY A C 1
ATOM 809 O O . GLY A 1 102 ? -21.892 -4.676 12.887 1.00 82.12 102 GLY A O 1
ATOM 810 N N . VAL A 1 103 ? -20.691 -3.326 14.218 1.00 94.06 103 VAL A N 1
ATOM 811 C CA . VAL A 1 103 ? -20.312 -2.335 13.206 1.00 94.06 103 VAL A CA 1
ATOM 812 C C . VAL A 1 103 ? -18.802 -2.165 13.259 1.00 94.06 103 VAL A C 1
ATOM 814 O O . VAL A 1 103 ? -18.195 -2.321 14.314 1.00 94.06 103 VAL A O 1
ATOM 817 N N . THR A 1 104 ? -18.164 -1.857 12.135 1.00 95.38 104 THR A N 1
ATOM 818 C CA . THR A 1 104 ? -16.718 -1.627 12.115 1.00 95.38 104 THR A CA 1
ATOM 819 C C . THR A 1 104 ? -16.392 -0.284 11.480 1.00 95.38 104 THR A C 1
ATOM 821 O O . THR A 1 104 ? -16.880 0.042 10.394 1.00 95.38 104 THR A O 1
ATOM 824 N N . LEU A 1 105 ? -15.537 0.475 12.160 1.00 96.88 105 LEU A N 1
ATOM 825 C CA . LEU A 1 105 ? -14.843 1.636 11.626 1.00 96.88 105 LEU A CA 1
ATOM 826 C C . LEU A 1 105 ? -13.395 1.234 11.355 1.00 96.88 105 LEU A C 1
ATOM 828 O O . LEU A 1 105 ? -12.741 0.661 12.224 1.00 96.88 105 LEU A O 1
ATOM 832 N N . VAL A 1 106 ? -12.903 1.534 10.157 1.00 95.94 106 VAL A N 1
ATOM 833 C CA . VAL A 1 106 ? -11.560 1.150 9.715 1.00 95.94 106 VAL A CA 1
ATOM 834 C C . VAL A 1 106 ? -10.856 2.347 9.096 1.00 95.94 106 VAL A C 1
ATOM 836 O O . VAL A 1 106 ? -11.432 3.066 8.278 1.00 95.94 106 VAL A O 1
ATOM 839 N N . SER A 1 107 ? -9.584 2.523 9.431 1.00 95.56 107 SER A N 1
ATOM 840 C CA . SER A 1 107 ? -8.704 3.489 8.783 1.00 95.56 107 SER A CA 1
ATOM 841 C C . SER A 1 107 ? -8.599 3.236 7.275 1.00 95.56 107 SER A C 1
ATOM 843 O O . SER A 1 107 ? -8.365 2.114 6.822 1.00 95.56 107 SER A O 1
ATOM 845 N N . GLU A 1 108 ? -8.708 4.293 6.472 1.00 92.94 108 GLU A N 1
ATOM 846 C CA . GLU A 1 108 ? -8.486 4.232 5.020 1.00 92.94 108 GLU A CA 1
ATOM 847 C C . GLU A 1 108 ? -7.055 3.810 4.639 1.00 92.94 108 GLU A C 1
ATOM 849 O O . GLU A 1 108 ? -6.805 3.371 3.513 1.00 92.94 108 GLU A O 1
ATOM 854 N N . PHE A 1 109 ? -6.122 3.891 5.591 1.00 90.31 109 PHE A N 1
ATOM 855 C CA . PHE A 1 109 ? -4.733 3.471 5.429 1.00 90.31 109 PHE A CA 1
ATOM 856 C C . PHE A 1 109 ? -4.489 2.003 5.809 1.00 90.31 109 PHE A C 1
ATOM 858 O O . PHE A 1 109 ? -3.371 1.517 5.643 1.00 90.31 109 PHE A O 1
ATOM 865 N N . CYS A 1 110 ? -5.511 1.272 6.268 1.00 89.81 110 CYS A N 1
ATOM 866 C CA . CYS A 1 110 ? -5.421 -0.173 6.475 1.00 89.81 110 CYS A CA 1
ATOM 867 C C . CYS A 1 110 ? -5.685 -0.936 5.174 1.00 89.81 110 CYS A C 1
ATOM 869 O O . CYS A 1 110 ? -6.628 -0.627 4.439 1.00 89.81 110 CYS A O 1
ATOM 871 N N . GLY A 1 111 ? -4.943 -2.016 4.920 1.00 87.88 111 GLY A N 1
ATOM 872 C CA . GLY A 1 111 ? -5.180 -2.880 3.758 1.00 87.88 111 GLY A CA 1
ATOM 873 C C . GLY A 1 111 ? -6.583 -3.498 3.719 1.00 87.88 111 GLY A C 1
ATOM 874 O O . GLY A 1 111 ? -7.159 -3.657 2.640 1.00 87.88 111 GLY A O 1
ATOM 875 N N . CYS A 1 112 ? -7.186 -3.769 4.883 1.00 89.19 112 CYS A N 1
ATOM 876 C CA . CYS A 1 112 ? -8.555 -4.281 4.981 1.00 89.19 112 CYS A CA 1
ATOM 877 C C . CYS A 1 112 ? -9.609 -3.291 4.447 1.00 89.19 112 CYS A C 1
ATOM 879 O O . CYS A 1 112 ? -10.619 -3.728 3.896 1.00 89.19 112 CYS A O 1
ATOM 881 N N . SER A 1 113 ? -9.349 -1.978 4.478 1.00 91.69 113 SER A N 1
ATOM 882 C CA . SER A 1 113 ? -10.258 -0.956 3.934 1.00 91.69 113 SER A CA 1
ATOM 883 C C . SER A 1 113 ? -10.447 -1.057 2.415 1.00 91.69 113 SER A C 1
ATOM 885 O O . SER A 1 113 ? -11.426 -0.549 1.868 1.00 91.69 113 SER A O 1
ATOM 887 N N . ARG A 1 114 ? -9.531 -1.720 1.698 1.00 89.75 114 ARG A N 1
ATOM 888 C CA . ARG A 1 114 ? -9.647 -1.926 0.246 1.00 89.75 114 ARG A CA 1
ATOM 889 C C . ARG A 1 114 ? -10.647 -3.016 -0.117 1.00 89.75 114 ARG A C 1
ATOM 891 O O . ARG A 1 114 ? -11.178 -2.996 -1.223 1.00 89.75 114 ARG A O 1
ATOM 898 N N . VAL A 1 115 ? -10.880 -3.957 0.794 1.00 90.69 115 VAL A N 1
ATOM 899 C CA . VAL A 1 115 ? -11.699 -5.149 0.541 1.00 90.69 115 VAL A CA 1
ATOM 900 C C . VAL A 1 115 ? -13.019 -5.119 1.301 1.00 90.69 115 VAL A C 1
ATOM 902 O O . VAL A 1 115 ? -14.035 -5.545 0.759 1.00 90.69 115 VAL A O 1
ATOM 905 N N . LEU A 1 116 ? -13.026 -4.560 2.512 1.00 92.88 116 LEU A N 1
ATOM 906 C CA . LEU A 1 116 ? -14.235 -4.357 3.298 1.00 92.88 116 LEU A CA 1
ATOM 907 C C . LEU A 1 116 ? -14.924 -3.067 2.833 1.00 92.88 116 LEU A C 1
ATOM 909 O O . LEU A 1 116 ? -14.332 -1.985 2.812 1.00 92.88 116 LEU A O 1
ATOM 913 N N . THR A 1 117 ? -16.172 -3.190 2.392 1.00 93.44 117 THR A N 1
ATOM 914 C CA . THR A 1 117 ? -16.951 -2.100 1.781 1.00 93.44 117 THR A CA 1
ATOM 915 C C . THR A 1 117 ? -18.224 -1.758 2.548 1.00 93.44 117 THR A C 1
ATOM 917 O O . THR A 1 117 ? -18.861 -0.761 2.211 1.00 93.44 117 THR A O 1
ATOM 920 N N . GLY A 1 118 ? -18.614 -2.570 3.530 1.00 92.69 118 GLY A N 1
ATOM 921 C CA . GLY A 1 118 ? -19.684 -2.275 4.484 1.00 92.69 118 GLY A CA 1
ATOM 922 C C . GLY A 1 118 ? -19.216 -1.435 5.678 1.00 92.69 118 GLY A C 1
ATOM 923 O O . GLY A 1 118 ? -20.042 -0.747 6.281 1.00 92.69 118 GLY A O 1
ATOM 924 N N . VAL A 1 119 ? -17.912 -1.435 5.974 1.00 95.12 119 VAL A N 1
ATOM 925 C CA . VAL A 1 119 ? -17.283 -0.640 7.044 1.00 95.12 119 VAL A CA 1
ATOM 926 C C . VAL A 1 119 ? -17.372 0.872 6.824 1.00 95.12 119 VAL A C 1
ATOM 928 O O . VAL A 1 119 ? -17.394 1.364 5.692 1.00 95.12 119 VAL A O 1
ATOM 931 N N . PHE A 1 120 ? -17.342 1.623 7.923 1.00 96.31 120 PHE A N 1
ATOM 932 C CA . PHE A 1 120 ? -17.132 3.068 7.899 1.00 96.31 120 PHE A CA 1
ATOM 933 C C . PHE A 1 120 ? -15.637 3.356 7.759 1.00 96.31 120 PHE A C 1
ATOM 935 O O . PHE A 1 120 ? -14.844 3.010 8.632 1.00 96.31 120 PHE A O 1
ATOM 942 N N . LYS A 1 121 ? -15.241 3.969 6.643 1.00 95.50 121 LYS A N 1
ATOM 943 C CA . LYS A 1 121 ? -13.841 4.325 6.395 1.00 95.50 121 LYS A CA 1
ATOM 944 C C . LYS A 1 121 ? -13.556 5.699 6.970 1.00 95.50 121 LYS A C 1
ATOM 946 O O . LYS A 1 121 ? -14.289 6.641 6.676 1.00 95.50 121 LYS A O 1
ATOM 951 N N . VAL A 1 122 ? -12.501 5.802 7.766 1.00 95.69 122 VAL A N 1
ATOM 952 C CA . VAL A 1 122 ? -12.114 7.047 8.433 1.00 95.69 122 VAL A CA 1
ATOM 953 C C . VAL A 1 122 ? -10.652 7.371 8.169 1.00 95.69 122 VAL A C 1
ATOM 955 O O . VAL A 1 122 ? -9.823 6.479 8.004 1.00 95.69 122 VAL A O 1
ATOM 958 N N . ASN A 1 123 ? -10.328 8.658 8.152 1.00 94.19 123 ASN A N 1
ATOM 959 C CA . ASN A 1 123 ? -8.948 9.110 8.197 1.00 94.19 123 ASN A CA 1
ATOM 960 C C . ASN A 1 123 ? -8.536 9.245 9.679 1.00 94.19 123 ASN A C 1
ATOM 962 O O . ASN A 1 123 ? -9.126 10.072 10.374 1.00 94.19 123 ASN A O 1
ATOM 966 N N . PRO A 1 124 ? -7.540 8.486 10.184 1.00 93.25 124 PRO A N 1
ATOM 967 C CA . PRO A 1 124 ? -7.104 8.542 11.583 1.00 93.25 124 PRO A CA 1
ATOM 968 C C . PRO A 1 124 ? -6.589 9.923 12.024 1.00 93.25 124 PRO A C 1
ATOM 970 O O . PRO A 1 124 ? -6.517 10.194 13.219 1.00 93.25 124 PRO A O 1
ATOM 973 N N . TRP A 1 125 ? -6.243 10.802 11.081 1.00 93.19 125 TRP A N 1
ATOM 974 C CA . TRP A 1 125 ? -5.780 12.164 11.354 1.00 93.19 125 TRP A CA 1
ATOM 975 C C . TRP A 1 125 ? -6.920 13.184 11.488 1.00 93.19 125 TRP A C 1
ATOM 977 O O . TRP A 1 125 ? -6.676 14.310 11.920 1.00 93.19 125 TRP A O 1
ATOM 987 N N . ASP A 1 126 ? -8.153 12.813 11.131 1.00 94.00 126 ASP A N 1
ATOM 988 C CA . ASP A 1 126 ? -9.334 13.675 11.217 1.00 94.00 126 ASP A CA 1
ATOM 989 C C . ASP A 1 126 ? -10.253 13.222 12.360 1.00 94.00 126 ASP A C 1
ATOM 991 O O . ASP A 1 126 ? -11.183 12.429 12.188 1.00 94.00 126 ASP A O 1
ATOM 995 N N . ALA A 1 127 ? -9.990 13.755 13.555 1.00 92.81 127 ALA A N 1
ATOM 996 C CA . ALA A 1 127 ? -10.774 13.455 14.749 1.00 92.81 127 ALA A CA 1
ATOM 997 C C . ALA A 1 127 ? -12.259 13.832 14.598 1.00 92.81 127 ALA A C 1
ATOM 999 O O . ALA A 1 127 ? -13.123 13.129 15.121 1.00 92.81 127 ALA A O 1
ATOM 1000 N N . CYS A 1 128 ? -12.581 14.903 13.867 1.00 93.06 128 CYS A N 1
ATOM 1001 C CA . CYS A 1 128 ? -13.965 15.330 13.665 1.00 93.06 128 CYS A CA 1
ATOM 1002 C C . CYS A 1 128 ? -14.731 14.315 12.810 1.00 93.06 128 CYS A C 1
ATOM 1004 O O . CYS A 1 128 ? -15.831 13.902 13.181 1.00 93.06 128 CYS A O 1
ATOM 1006 N N . ALA A 1 129 ? -14.138 13.870 11.699 1.00 93.31 129 ALA A N 1
ATOM 1007 C CA . ALA A 1 129 ? -14.736 12.851 10.840 1.00 93.31 129 ALA A CA 1
ATOM 1008 C C . ALA A 1 129 ? -14.908 11.510 11.570 1.00 93.31 129 ALA A C 1
ATOM 1010 O O . ALA A 1 129 ? -15.940 10.855 11.416 1.00 93.31 129 ALA A O 1
ATOM 1011 N N . ILE A 1 130 ? -13.940 11.131 12.410 1.00 95.62 130 ILE A N 1
ATOM 1012 C CA . ILE A 1 130 ? -14.037 9.942 13.267 1.00 95.62 130 ILE A CA 1
ATOM 1013 C C . ILE A 1 130 ? -15.240 10.035 14.208 1.00 95.62 130 ILE A C 1
ATOM 1015 O O . ILE A 1 130 ? -16.011 9.083 14.303 1.00 95.62 130 ILE A O 1
ATOM 1019 N N . MET A 1 131 ? -15.434 11.174 14.878 1.00 94.00 131 MET A N 1
ATOM 1020 C CA . MET A 1 131 ? -16.561 11.353 15.797 1.00 94.00 131 MET A CA 1
ATOM 1021 C C . MET A 1 131 ? -17.913 11.257 15.082 1.00 94.00 131 MET A C 1
ATOM 1023 O O . MET A 1 131 ? -18.828 10.626 15.605 1.00 94.00 131 MET A O 1
ATOM 1027 N N . VAL A 1 132 ? -18.028 11.824 13.877 1.00 94.56 132 VAL A N 1
ATOM 1028 C CA . VAL A 1 132 ? -19.238 11.698 13.045 1.00 94.56 132 VAL A CA 1
ATOM 1029 C C . VAL A 1 132 ? -19.478 10.242 12.637 1.00 94.56 132 VAL A C 1
ATOM 1031 O O . VAL A 1 132 ? -20.606 9.763 12.703 1.00 94.56 132 VAL A O 1
ATOM 1034 N N . ALA A 1 133 ? -18.429 9.515 12.247 1.00 95.62 133 ALA A N 1
ATOM 1035 C CA . ALA A 1 133 ? -18.545 8.105 11.887 1.00 95.62 133 ALA A CA 1
ATOM 1036 C C . ALA A 1 133 ? -18.937 7.226 13.087 1.00 95.62 133 ALA A C 1
ATOM 1038 O O . ALA A 1 133 ? -19.722 6.294 12.927 1.00 95.62 133 ALA A O 1
ATOM 1039 N N . LEU A 1 134 ? -18.429 7.524 14.288 1.00 94.56 134 LEU A N 1
ATOM 1040 C CA . LEU A 1 134 ? -18.809 6.824 15.519 1.00 94.56 134 LEU A CA 1
ATOM 1041 C C . LEU A 1 134 ? -20.277 7.073 15.880 1.00 94.56 134 LEU A C 1
ATOM 1043 O O . LEU A 1 134 ? -20.978 6.127 16.226 1.00 94.56 134 LEU A O 1
ATOM 1047 N N . ASP A 1 135 ? -20.755 8.313 15.758 1.00 94.56 135 ASP A N 1
ATOM 1048 C CA . ASP A 1 135 ? -22.166 8.653 15.980 1.00 94.56 135 ASP A CA 1
ATOM 1049 C C . ASP A 1 135 ? -23.091 7.884 15.022 1.00 94.56 135 ASP A C 1
ATOM 1051 O O . ASP A 1 135 ? -24.059 7.255 15.453 1.00 94.56 135 ASP A O 1
ATOM 1055 N N . GLN A 1 136 ? -22.733 7.841 13.735 1.00 94.56 136 GLN A N 1
ATOM 1056 C CA . GLN A 1 136 ? -23.450 7.057 12.725 1.00 94.56 136 GLN A CA 1
ATOM 1057 C C . GLN A 1 136 ? -23.422 5.555 13.018 1.00 94.56 136 GLN A C 1
ATOM 1059 O O . GLN A 1 136 ? -24.435 4.883 12.851 1.00 94.56 136 GLN A O 1
ATOM 1064 N N . ALA A 1 137 ? -22.279 5.022 13.453 1.00 94.81 137 ALA A N 1
ATOM 1065 C CA . ALA A 1 137 ? -22.133 3.607 13.772 1.00 94.81 137 ALA A CA 1
ATOM 1066 C C . ALA A 1 137 ? -22.956 3.194 15.000 1.00 94.81 137 ALA A C 1
ATOM 1068 O O . ALA A 1 137 ? -23.535 2.112 15.002 1.00 94.81 137 ALA A O 1
ATOM 1069 N N . LEU A 1 138 ? -23.026 4.047 16.026 1.00 92.94 138 LEU A N 1
ATOM 1070 C CA . LEU A 1 138 ? -23.798 3.796 17.247 1.00 92.94 138 LEU A CA 1
ATOM 1071 C C . LEU A 1 138 ? -25.308 3.976 17.046 1.00 92.94 138 LEU A C 1
ATOM 1073 O O . LEU A 1 138 ? -26.092 3.325 17.733 1.00 92.94 138 LEU A O 1
ATOM 1077 N N . SER A 1 139 ? -25.713 4.844 16.117 1.00 93.50 139 SER A N 1
ATOM 1078 C CA . SER A 1 139 ? -27.120 5.129 15.798 1.00 93.50 139 SER A CA 1
ATOM 1079 C C . SER A 1 139 ? -27.621 4.406 14.543 1.00 93.50 139 SER A C 1
ATOM 1081 O O . SER A 1 139 ? -28.652 4.786 13.990 1.00 93.50 139 SER A O 1
ATOM 1083 N N . ILE A 1 140 ? -26.892 3.399 14.054 1.00 94.25 140 ILE A N 1
ATOM 1084 C CA . ILE A 1 140 ? -27.256 2.701 12.822 1.00 94.25 140 ILE A CA 1
ATOM 1085 C C . ILE A 1 140 ? -28.562 1.915 12.990 1.00 94.25 140 ILE A C 1
ATOM 1087 O O . ILE A 1 140 ? -28.787 1.247 14.000 1.00 94.25 140 ILE A O 1
ATOM 1091 N N . GLU A 1 141 ? -29.412 1.948 11.966 1.00 94.81 141 GLU A N 1
ATOM 1092 C CA . GLU A 1 141 ? -30.630 1.142 11.957 1.00 94.81 141 GLU A CA 1
ATOM 1093 C C . GLU A 1 141 ? -30.301 -0.352 11.762 1.00 94.81 141 GLU A C 1
ATOM 1095 O O . GLU A 1 141 ? -29.431 -0.689 10.946 1.00 94.81 141 GLU A O 1
ATOM 1100 N N . PRO A 1 142 ? -31.019 -1.279 12.427 1.00 92.56 142 PRO A N 1
ATOM 1101 C CA . PRO A 1 142 ? -30.721 -2.714 12.360 1.00 92.56 142 PRO A CA 1
ATOM 1102 C C . PRO A 1 142 ? -30.728 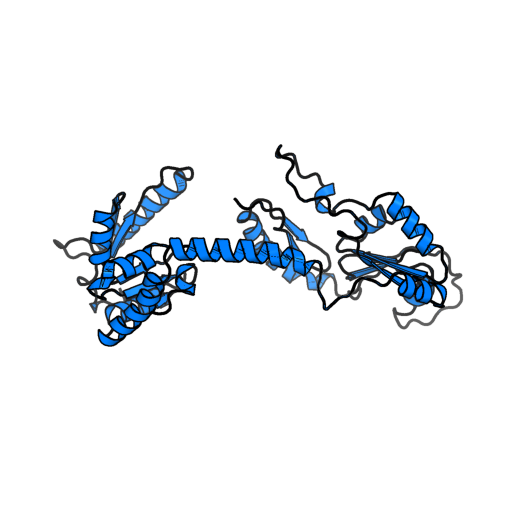-3.297 10.938 1.00 92.56 142 PRO A C 1
ATOM 1104 O O . PRO A 1 142 ? -29.971 -4.219 10.632 1.00 92.56 142 PRO A O 1
ATOM 1107 N N . GLU A 1 143 ? -31.572 -2.763 10.050 1.00 93.38 143 GLU A N 1
ATOM 1108 C CA . GLU A 1 143 ? -31.633 -3.191 8.649 1.00 93.38 143 GLU A CA 1
ATOM 1109 C C . GLU A 1 143 ? -30.364 -2.791 7.880 1.00 93.38 143 GLU A C 1
ATOM 1111 O O . GLU A 1 143 ? -29.775 -3.616 7.178 1.00 93.38 143 GLU A O 1
ATOM 1116 N N . GLU A 1 144 ? -29.891 -1.553 8.059 1.00 94.00 144 GLU A N 1
ATOM 1117 C CA . GLU A 1 144 ? -28.657 -1.081 7.428 1.00 94.00 144 GLU A CA 1
ATOM 1118 C C . GLU A 1 144 ? -27.438 -1.834 7.974 1.00 94.00 144 GLU A C 1
ATOM 1120 O O . GLU A 1 144 ? -26.568 -2.254 7.202 1.00 94.00 144 GLU A O 1
ATOM 1125 N N . GLN A 1 145 ? -27.404 -2.072 9.288 1.00 94.00 145 GLN A N 1
ATOM 1126 C CA . GLN A 1 145 ? -26.370 -2.877 9.932 1.00 94.00 145 GLN A CA 1
ATOM 1127 C C . GLN A 1 145 ? -26.294 -4.278 9.319 1.00 94.00 145 GLN A C 1
ATOM 1129 O O . GLN A 1 145 ? -25.213 -4.713 8.915 1.00 94.00 145 GLN A O 1
ATOM 1134 N N . ALA A 1 146 ? -27.430 -4.967 9.180 1.00 93.50 146 ALA A N 1
ATOM 1135 C CA . ALA A 1 146 ? -27.478 -6.312 8.615 1.00 93.50 146 ALA A CA 1
ATOM 1136 C C . ALA A 1 146 ? -26.993 -6.352 7.155 1.00 93.50 146 ALA A C 1
ATOM 1138 O O . ALA A 1 146 ? -26.275 -7.278 6.764 1.00 93.50 146 ALA A O 1
ATOM 1139 N N . VAL A 1 147 ? -27.339 -5.342 6.347 1.00 94.00 147 VAL A N 1
ATOM 1140 C CA . VAL A 1 147 ? -26.889 -5.230 4.949 1.00 94.00 147 VAL A CA 1
ATOM 1141 C C . VAL A 1 147 ? -25.377 -5.021 4.868 1.00 94.00 147 VAL A C 1
ATOM 1143 O O . VAL A 1 147 ? -24.698 -5.713 4.102 1.00 94.00 147 VAL A O 1
ATOM 1146 N N . ARG A 1 148 ? -24.830 -4.094 5.664 1.00 94.31 148 ARG A N 1
ATOM 1147 C CA . ARG A 1 148 ? -23.382 -3.837 5.723 1.00 94.31 148 ARG A CA 1
ATOM 1148 C C . ARG A 1 148 ? -22.623 -5.071 6.191 1.00 94.31 148 ARG A C 1
ATOM 1150 O O . ARG A 1 148 ? -21.655 -5.468 5.541 1.00 94.31 148 ARG A O 1
ATOM 1157 N N . PHE A 1 149 ? -23.110 -5.709 7.254 1.00 95.31 149 PHE A N 1
ATOM 1158 C CA . PHE A 1 149 ? -22.525 -6.928 7.794 1.00 95.31 149 PHE A CA 1
ATOM 1159 C C . PHE A 1 149 ? -22.490 -8.044 6.751 1.00 95.31 149 PHE A C 1
ATOM 1161 O O . PHE A 1 149 ? -21.438 -8.629 6.504 1.00 95.31 149 PHE A O 1
ATOM 1168 N N . ALA A 1 150 ? -23.616 -8.313 6.082 1.00 94.00 150 ALA A N 1
ATOM 1169 C CA . ALA A 1 150 ? -23.710 -9.375 5.084 1.00 94.00 150 ALA A CA 1
ATOM 1170 C C . ALA A 1 150 ? -22.710 -9.192 3.931 1.00 94.00 150 ALA A C 1
ATOM 1172 O O . ALA A 1 150 ? -22.137 -10.171 3.445 1.00 94.00 150 ALA A O 1
ATOM 1173 N N . LYS A 1 151 ? -22.477 -7.942 3.514 1.00 93.00 151 LYS A N 1
ATOM 1174 C CA . LYS A 1 151 ? -21.559 -7.601 2.424 1.00 93.00 151 LYS A CA 1
ATOM 1175 C C . LYS A 1 151 ? -20.113 -7.971 2.758 1.00 93.00 151 LYS A C 1
ATOM 1177 O O . LYS A 1 151 ? -19.447 -8.632 1.962 1.00 93.00 151 LYS A O 1
ATOM 1182 N N . ASP A 1 152 ? -19.659 -7.596 3.947 1.00 95.00 152 ASP A N 1
ATOM 1183 C CA . ASP A 1 152 ? -18.285 -7.839 4.385 1.00 95.00 152 ASP A CA 1
ATOM 1184 C C . ASP A 1 152 ? -18.083 -9.285 4.849 1.00 95.00 152 ASP A C 1
ATOM 1186 O O . ASP A 1 152 ? -17.113 -9.931 4.448 1.00 95.00 152 ASP A O 1
ATOM 1190 N N . HIS A 1 153 ? -19.051 -9.859 5.569 1.00 94.88 153 HIS A N 1
ATOM 1191 C CA . HIS A 1 153 ? -19.030 -11.268 5.962 1.00 94.88 153 HIS A CA 1
ATOM 1192 C C . HIS A 1 153 ? -18.959 -12.210 4.750 1.00 94.88 153 HIS A C 1
ATOM 1194 O O . HIS A 1 153 ? -18.199 -13.175 4.767 1.00 94.88 153 HIS A O 1
ATOM 1200 N N . SER A 1 154 ? -19.688 -11.921 3.663 1.00 92.88 154 SER A N 1
ATOM 1201 C CA . SER A 1 154 ? -19.599 -12.681 2.405 1.00 92.88 154 SER A CA 1
ATOM 1202 C C . SER A 1 154 ? -18.165 -12.735 1.866 1.00 92.88 154 SER A C 1
ATOM 1204 O O . SER A 1 154 ? -17.696 -13.786 1.422 1.00 92.88 154 SER A O 1
ATOM 1206 N N . TYR A 1 155 ? -17.450 -11.607 1.905 1.00 92.25 155 TYR A N 1
ATOM 1207 C CA . TYR A 1 155 ? -16.053 -11.562 1.491 1.00 92.25 155 TYR A CA 1
ATOM 1208 C C . TYR A 1 155 ? -15.185 -12.414 2.424 1.00 92.25 155 TYR A C 1
ATOM 1210 O O . TYR A 1 155 ? -14.505 -13.325 1.945 1.00 92.25 155 TYR A O 1
ATOM 1218 N N . VAL A 1 156 ? -15.271 -12.178 3.739 1.00 93.19 156 VAL A N 1
ATOM 1219 C CA . VAL A 1 156 ? -14.471 -12.883 4.756 1.00 93.19 156 VAL A CA 1
ATOM 1220 C C . VAL A 1 156 ? -14.673 -14.400 4.681 1.00 93.19 156 VAL A C 1
ATOM 1222 O O . VAL A 1 156 ? -13.700 -15.149 4.664 1.00 93.19 156 VAL A O 1
ATOM 1225 N N . ALA A 1 157 ? -15.918 -14.861 4.551 1.00 91.94 157 ALA A N 1
ATOM 1226 C CA . ALA A 1 157 ? -16.251 -16.282 4.479 1.00 91.94 157 ALA A CA 1
ATOM 1227 C C . ALA A 1 157 ? -15.726 -16.966 3.202 1.00 91.94 157 ALA A C 1
ATOM 1229 O O . ALA A 1 157 ? -15.464 -18.168 3.203 1.00 91.94 157 ALA A O 1
ATOM 1230 N N . SER A 1 158 ? -15.558 -16.217 2.106 1.00 90.62 158 SER A N 1
ATOM 1231 C CA . SER A 1 158 ? -15.078 -16.755 0.825 1.00 90.62 158 SER A CA 1
ATOM 1232 C C . SER A 1 158 ? -13.551 -16.743 0.679 1.00 90.62 158 SER A C 1
ATOM 1234 O O . SER A 1 158 ? -12.996 -17.558 -0.061 1.00 90.62 158 SER A O 1
ATOM 1236 N N . GLN A 1 159 ? -12.859 -15.818 1.352 1.00 90.31 159 GLN A N 1
ATOM 1237 C CA . GLN A 1 159 ? -11.417 -15.609 1.206 1.00 90.31 159 GLN A CA 1
ATOM 1238 C C . GLN A 1 159 ? -10.642 -16.247 2.359 1.00 90.31 159 GLN A C 1
ATOM 1240 O O . GLN A 1 159 ? -10.135 -15.575 3.253 1.00 90.31 159 GLN A O 1
ATOM 1245 N N . THR A 1 160 ? -10.527 -17.574 2.326 1.00 90.38 160 THR A N 1
ATOM 1246 C CA . THR A 1 160 ? -9.731 -18.315 3.314 1.00 90.38 160 THR A CA 1
ATOM 1247 C C . THR A 1 160 ? -8.229 -18.198 3.043 1.00 90.38 160 THR A C 1
ATOM 1249 O O . THR A 1 160 ? -7.798 -17.948 1.916 1.00 90.38 160 THR A O 1
ATOM 1252 N N . VAL A 1 161 ? -7.408 -18.474 4.062 1.00 90.38 161 VAL A N 1
ATOM 1253 C CA . VAL A 1 161 ? -5.941 -18.563 3.914 1.00 90.38 161 VAL A CA 1
ATOM 1254 C C . VAL A 1 161 ? -5.552 -19.597 2.853 1.00 90.38 161 VAL A C 1
ATOM 1256 O O . VAL A 1 161 ? -4.655 -19.352 2.052 1.00 90.38 161 VAL A O 1
ATOM 1259 N N . VAL A 1 162 ? -6.256 -20.732 2.796 1.00 93.31 162 VAL A N 1
ATOM 1260 C CA . VAL A 1 162 ? -6.008 -21.783 1.796 1.00 93.31 162 VAL A CA 1
ATOM 1261 C C . VAL A 1 162 ? -6.259 -21.259 0.383 1.00 93.31 162 VAL A C 1
ATOM 1263 O O . VAL A 1 162 ? -5.447 -21.483 -0.514 1.00 93.31 162 VAL A O 1
ATOM 1266 N N . GLU A 1 163 ? -7.352 -20.522 0.186 1.00 90.88 163 GLU A N 1
ATOM 1267 C CA . GLU A 1 163 ? -7.685 -19.925 -1.107 1.00 90.88 163 GLU A CA 1
ATOM 1268 C C . GLU A 1 163 ? -6.690 -18.827 -1.502 1.00 90.88 163 GLU A C 1
ATOM 1270 O O . GLU A 1 163 ? -6.275 -18.760 -2.660 1.00 90.88 163 GLU A O 1
ATOM 1275 N N . TRP A 1 164 ? -6.240 -18.015 -0.541 1.00 90.12 164 TRP A N 1
ATOM 1276 C CA . TRP A 1 164 ? -5.184 -17.028 -0.762 1.00 90.12 164 TRP A CA 1
ATOM 1277 C C . TRP A 1 164 ? -3.873 -17.692 -1.207 1.00 90.12 164 TRP A C 1
ATOM 1279 O O . TRP A 1 164 ? -3.318 -17.300 -2.236 1.00 90.12 164 TRP A O 1
ATOM 1289 N N . VAL A 1 165 ? -3.411 -18.740 -0.511 1.00 94.75 165 VAL A N 1
ATOM 1290 C CA . VAL A 1 165 ? -2.204 -19.494 -0.901 1.00 94.75 165 VAL A CA 1
ATOM 1291 C C . VAL A 1 165 ? -2.370 -20.080 -2.302 1.00 94.75 165 VAL A C 1
ATOM 1293 O O . VAL A 1 165 ? -1.485 -19.941 -3.145 1.00 94.75 165 VAL A O 1
ATOM 1296 N N . ARG A 1 166 ? -3.522 -20.697 -2.586 1.00 94.56 166 ARG A N 1
ATOM 1297 C CA . ARG A 1 166 ? -3.811 -21.298 -3.892 1.00 94.56 166 ARG A CA 1
ATOM 1298 C C . ARG A 1 166 ? -3.744 -20.266 -5.020 1.00 94.56 166 ARG A C 1
ATOM 1300 O O . ARG A 1 166 ? -3.088 -20.529 -6.026 1.00 94.56 166 ARG A O 1
ATOM 1307 N N . LYS A 1 167 ? -4.379 -19.100 -4.853 1.00 91.56 167 LYS A N 1
ATOM 1308 C CA . LYS A 1 167 ? -4.347 -17.999 -5.832 1.00 91.56 167 LYS A CA 1
ATOM 1309 C C . LYS A 1 167 ? -2.921 -17.514 -6.084 1.00 91.56 167 LYS A C 1
ATOM 1311 O O . LYS A 1 167 ? -2.498 -17.499 -7.236 1.00 91.56 167 LYS A O 1
ATOM 1316 N N . ASN A 1 168 ? -2.160 -17.235 -5.025 1.00 91.38 168 ASN A N 1
ATOM 1317 C CA . ASN A 1 168 ? -0.770 -16.785 -5.142 1.00 91.38 168 ASN A CA 1
ATOM 1318 C C . ASN A 1 168 ? 0.108 -17.813 -5.873 1.00 91.38 168 ASN A C 1
ATOM 1320 O O . ASN A 1 168 ? 0.863 -17.460 -6.776 1.00 91.38 168 ASN A O 1
ATOM 1324 N N . LEU A 1 169 ? -0.020 -19.105 -5.553 1.00 94.00 169 LEU A N 1
ATOM 1325 C CA . LEU A 1 169 ? 0.729 -20.160 -6.243 1.00 94.00 169 LEU A CA 1
ATOM 1326 C C . LEU A 1 169 ? 0.320 -20.301 -7.718 1.00 94.00 169 LEU A C 1
ATOM 1328 O O . LEU A 1 169 ? 1.176 -20.515 -8.580 1.00 94.00 169 LEU A O 1
ATOM 1332 N N . CYS A 1 170 ? -0.971 -20.165 -8.031 1.00 92.31 170 CYS A N 1
ATOM 1333 C CA . CYS A 1 170 ? -1.458 -20.156 -9.409 1.00 92.31 170 CYS A CA 1
ATOM 1334 C C . CYS A 1 170 ? -0.919 -18.954 -10.200 1.00 92.31 170 CYS A C 1
ATOM 1336 O O . CYS A 1 170 ? -0.489 -19.131 -11.342 1.00 92.31 170 CYS A O 1
ATOM 1338 N N . GLU A 1 171 ? -0.897 -17.760 -9.610 1.00 89.44 171 GLU A N 1
ATOM 1339 C CA . GLU A 1 171 ? -0.347 -16.548 -10.228 1.00 89.44 171 GLU A CA 1
ATOM 1340 C C . GLU A 1 171 ? 1.165 -16.649 -10.444 1.00 89.44 171 GLU A C 1
ATOM 1342 O O . GLU A 1 171 ? 1.654 -16.326 -11.528 1.00 89.44 171 GLU A O 1
ATOM 1347 N N . LEU A 1 172 ? 1.909 -17.184 -9.470 1.00 88.69 172 LEU A N 1
ATOM 1348 C CA . LEU A 1 172 ? 3.346 -17.440 -9.604 1.00 88.69 172 LEU A CA 1
ATOM 1349 C C . LEU A 1 172 ? 3.638 -18.421 -10.744 1.00 88.69 172 LEU A C 1
ATOM 1351 O O . LEU A 1 172 ? 4.488 -18.156 -11.597 1.00 88.69 172 LEU A O 1
ATOM 1355 N N . ARG A 1 173 ? 2.897 -19.534 -10.811 1.00 88.25 173 ARG A N 1
ATOM 1356 C CA . ARG A 1 173 ? 3.024 -20.516 -11.897 1.00 88.25 173 ARG A CA 1
ATOM 1357 C C . ARG A 1 173 ? 2.702 -19.894 -13.255 1.00 88.25 173 ARG A C 1
ATOM 1359 O O . ARG A 1 173 ? 3.444 -20.111 -14.215 1.00 88.25 173 ARG A O 1
ATOM 1366 N N . SER A 1 174 ? 1.628 -19.112 -13.322 1.00 82.94 174 SER A N 1
ATOM 1367 C CA . SER A 1 174 ? 1.213 -18.419 -14.543 1.00 82.94 174 SER A CA 1
ATOM 1368 C C . SER A 1 174 ? 2.261 -17.398 -14.974 1.00 82.94 174 SER A C 1
ATOM 1370 O O . SER A 1 174 ? 2.601 -17.354 -16.144 1.00 82.94 174 SER A O 1
ATOM 1372 N N . SER A 1 175 ? 2.870 -16.664 -14.042 1.00 77.06 175 SER A N 1
ATOM 1373 C CA . SER A 1 175 ? 3.922 -15.681 -14.332 1.00 77.06 175 SER A CA 1
ATOM 1374 C C . SER A 1 175 ? 5.191 -16.315 -14.913 1.00 77.06 175 SER A C 1
ATOM 1376 O O . SER A 1 175 ? 5.839 -15.725 -15.776 1.00 77.06 175 SER A O 1
ATOM 1378 N N . VAL A 1 176 ? 5.551 -17.532 -14.491 1.00 75.00 176 VAL A N 1
ATOM 1379 C CA . VAL A 1 176 ? 6.670 -18.287 -15.087 1.00 75.00 176 VAL A CA 1
ATOM 1380 C C . VAL A 1 176 ? 6.343 -18.713 -16.520 1.00 75.00 176 VAL A C 1
ATOM 1382 O O . VAL A 1 176 ? 7.172 -18.539 -17.413 1.00 75.00 176 VAL A O 1
ATOM 1385 N N . GLN A 1 177 ? 5.125 -19.204 -16.762 1.00 66.81 177 GLN A N 1
ATOM 1386 C CA . GLN A 1 177 ? 4.647 -19.515 -18.115 1.00 66.81 177 GLN A CA 1
ATOM 1387 C C . GLN A 1 177 ? 4.584 -18.250 -18.982 1.00 66.81 177 GLN A C 1
ATOM 1389 O O . GLN A 1 177 ? 4.992 -18.259 -20.139 1.00 66.81 177 GLN A O 1
ATOM 1394 N N . GLN A 1 178 ? 4.164 -17.131 -18.396 1.00 58.62 178 GLN A N 1
ATOM 1395 C CA . GLN A 1 178 ? 4.052 -15.856 -19.081 1.00 58.62 178 GLN A CA 1
ATOM 1396 C C . GLN A 1 178 ? 5.420 -15.228 -19.358 1.00 58.62 178 GLN A C 1
ATOM 1398 O O . GLN A 1 178 ? 5.566 -14.553 -20.363 1.00 58.62 178 GLN A O 1
ATOM 1403 N N . ARG A 1 179 ? 6.461 -15.485 -18.553 1.00 53.03 179 ARG A N 1
ATOM 1404 C CA . ARG A 1 179 ? 7.853 -15.128 -18.895 1.00 53.03 179 ARG A CA 1
ATOM 1405 C C . ARG A 1 179 ? 8.381 -15.919 -20.086 1.00 53.03 179 ARG A C 1
ATOM 1407 O O . ARG A 1 179 ? 9.107 -15.344 -20.892 1.00 53.03 179 ARG A O 1
ATOM 1414 N N . GLN A 1 180 ? 7.987 -17.186 -20.238 1.00 49.78 180 GLN A N 1
ATOM 1415 C CA . GLN A 1 180 ? 8.299 -17.944 -21.455 1.00 49.78 180 GLN A CA 1
ATOM 1416 C C . GLN A 1 180 ? 7.641 -17.308 -22.692 1.00 49.78 180 GLN A C 1
ATOM 1418 O O . GLN A 1 180 ? 8.227 -17.348 -23.770 1.00 49.78 180 GLN A O 1
ATOM 1423 N N . THR A 1 181 ? 6.490 -16.642 -22.534 1.00 47.97 181 THR A N 1
ATOM 1424 C CA . THR A 1 181 ? 5.810 -15.921 -23.624 1.00 47.97 181 THR A CA 1
ATOM 1425 C C . THR A 1 181 ? 6.155 -14.430 -23.731 1.00 47.97 181 THR A C 1
ATOM 1427 O O . THR A 1 181 ? 6.049 -13.878 -24.810 1.00 47.97 181 THR A O 1
ATOM 1430 N N . CYS A 1 182 ? 6.600 -13.741 -22.676 1.00 45.06 182 CYS A N 1
ATOM 1431 C CA . CYS A 1 182 ? 6.932 -12.304 -22.698 1.00 45.06 182 CYS A CA 1
ATOM 1432 C C . CYS A 1 182 ? 8.309 -12.022 -23.316 1.00 45.06 182 CYS A C 1
ATOM 1434 O O . CYS A 1 182 ? 8.585 -10.887 -23.692 1.00 45.06 182 CYS A O 1
ATOM 1436 N N . GLY A 1 183 ? 9.154 -13.045 -23.488 1.00 46.16 183 GLY A N 1
ATOM 1437 C CA . GLY A 1 183 ? 10.260 -12.995 -24.455 1.00 46.16 183 GLY A CA 1
ATOM 1438 C C . GLY A 1 183 ? 9.786 -13.072 -25.917 1.00 46.16 183 GLY A C 1
ATOM 1439 O O . GLY A 1 183 ? 10.549 -12.780 -26.831 1.00 46.16 183 GLY A O 1
ATOM 1440 N N . GLN A 1 184 ? 8.519 -13.433 -26.134 1.00 47.91 184 GLN A N 1
ATOM 1441 C CA . GLN A 1 184 ? 7.802 -13.446 -27.406 1.00 47.91 184 GLN A CA 1
ATOM 1442 C C . GLN A 1 184 ? 6.646 -12.436 -27.348 1.00 47.91 184 GLN A C 1
ATOM 1444 O O . GLN A 1 184 ? 5.477 -12.794 -27.495 1.00 47.91 184 GLN A O 1
ATOM 1449 N N . ASN A 1 185 ? 6.941 -11.150 -27.138 1.00 46.16 185 ASN A N 1
ATOM 1450 C CA . ASN A 1 185 ? 5.970 -10.116 -27.491 1.00 46.16 185 ASN A CA 1
ATOM 1451 C C . ASN A 1 185 ? 5.643 -10.273 -28.986 1.00 46.16 185 ASN A C 1
ATOM 1453 O O . ASN A 1 185 ? 6.379 -9.784 -29.834 1.00 46.16 185 ASN A O 1
ATOM 1457 N N . GLN A 1 186 ? 4.536 -10.940 -29.327 1.00 50.78 186 GLN A N 1
ATOM 1458 C CA . GLN A 1 186 ? 4.085 -11.119 -30.716 1.00 50.78 186 GLN A CA 1
ATOM 1459 C C . GLN A 1 186 ? 3.852 -9.779 -31.444 1.00 50.78 186 GLN A C 1
ATOM 1461 O O . GLN A 1 186 ? 3.779 -9.745 -32.667 1.00 50.78 186 GLN A O 1
ATOM 1466 N N . LEU A 1 187 ? 3.760 -8.673 -30.696 1.00 52.59 187 LEU A N 1
ATOM 1467 C CA . LEU A 1 187 ? 3.655 -7.304 -31.206 1.00 52.59 187 LEU A CA 1
ATOM 1468 C C . LEU A 1 187 ? 4.983 -6.724 -31.721 1.00 52.59 187 LEU A C 1
ATOM 1470 O O . LEU A 1 187 ? 4.958 -5.849 -32.581 1.00 52.59 187 LEU A O 1
ATOM 1474 N N . ILE A 1 188 ? 6.130 -7.191 -31.220 1.00 55.53 188 ILE A N 1
ATOM 1475 C CA . ILE A 1 188 ? 7.458 -6.732 -31.642 1.00 55.53 188 ILE A CA 1
ATOM 1476 C C . ILE A 1 188 ? 8.213 -7.967 -32.126 1.00 55.53 188 ILE A C 1
ATOM 1478 O O . ILE A 1 188 ? 8.840 -8.680 -31.347 1.00 55.53 188 ILE A O 1
ATOM 1482 N N . GLY A 1 189 ? 8.102 -8.252 -33.425 1.00 63.12 189 GLY A N 1
ATOM 1483 C CA . GLY A 1 189 ? 8.872 -9.325 -34.051 1.00 63.12 189 GLY A CA 1
ATOM 1484 C C . GLY A 1 189 ? 10.378 -9.132 -33.844 1.00 63.12 189 GLY A C 1
ATOM 1485 O O . GLY A 1 189 ? 10.851 -8.016 -33.620 1.00 63.12 189 GLY A O 1
ATOM 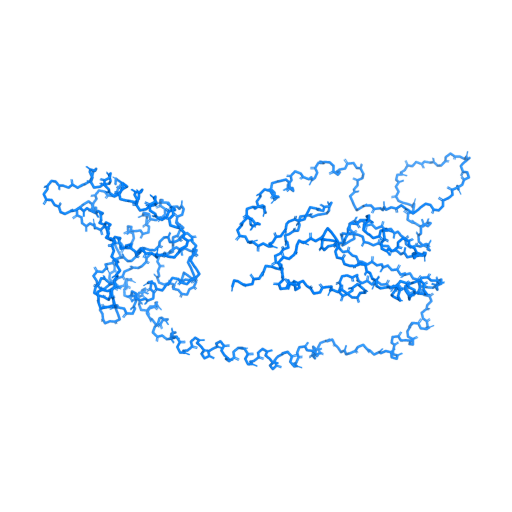1486 N N . HIS A 1 190 ? 11.144 -10.221 -33.934 1.00 70.19 190 HIS A N 1
ATOM 1487 C CA . HIS A 1 190 ? 12.604 -10.137 -33.896 1.00 70.19 190 HIS A CA 1
ATOM 1488 C C . HIS A 1 190 ? 13.123 -9.162 -34.959 1.00 70.19 190 HIS A C 1
ATOM 1490 O O . HIS A 1 190 ? 12.604 -9.106 -36.079 1.00 70.19 190 HIS A O 1
ATOM 1496 N N . LEU A 1 191 ? 14.177 -8.417 -34.614 1.00 76.62 191 LEU A N 1
ATOM 1497 C CA . LEU A 1 191 ? 14.854 -7.538 -35.557 1.00 76.62 191 LEU A CA 1
ATOM 1498 C C . LEU A 1 191 ? 15.358 -8.369 -36.745 1.00 76.62 191 LEU A C 1
ATOM 1500 O O . LEU A 1 191 ? 16.193 -9.258 -36.584 1.00 76.62 191 LEU A O 1
ATOM 1504 N N . ASN A 1 192 ? 14.853 -8.085 -37.945 1.00 86.44 192 ASN A N 1
ATOM 1505 C CA . ASN A 1 192 ? 15.352 -8.719 -39.159 1.00 86.44 192 ASN A CA 1
ATOM 1506 C C . ASN A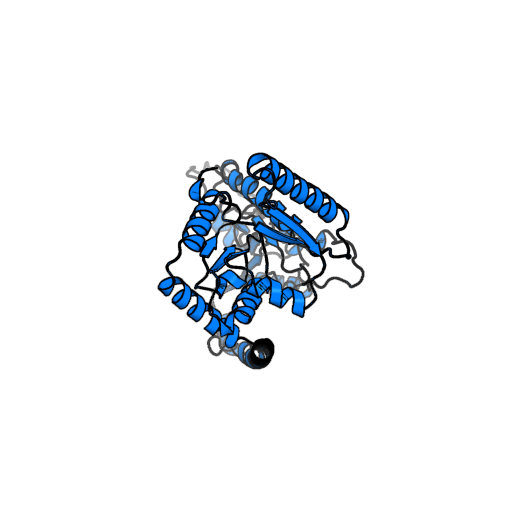 1 192 ? 16.691 -8.072 -39.540 1.00 86.44 192 ASN A C 1
ATOM 1508 O O . ASN A 1 192 ? 16.721 -7.019 -40.181 1.00 86.44 192 ASN A O 1
ATOM 1512 N N . PHE A 1 193 ? 17.789 -8.701 -39.117 1.00 87.75 193 PHE A N 1
ATOM 1513 C CA . PHE A 1 193 ? 19.146 -8.206 -39.343 1.00 87.75 193 PHE A CA 1
ATOM 1514 C C . PHE A 1 193 ? 19.467 -7.998 -40.823 1.00 87.75 193 PHE A C 1
ATOM 1516 O O . PHE A 1 193 ? 20.072 -6.984 -41.161 1.00 87.75 193 PHE A O 1
ATOM 1523 N N . ASP A 1 194 ? 19.026 -8.896 -41.707 1.00 92.25 194 ASP A N 1
ATOM 1524 C CA . ASP A 1 194 ? 19.295 -8.784 -43.144 1.00 92.25 194 ASP A CA 1
ATOM 1525 C C . ASP A 1 194 ? 18.636 -7.540 -43.737 1.00 92.25 194 ASP A C 1
ATOM 1527 O O . ASP A 1 194 ? 19.263 -6.792 -44.491 1.00 92.25 194 ASP A O 1
ATOM 1531 N N . LYS A 1 195 ? 17.387 -7.275 -43.339 1.00 91.12 195 LYS A N 1
ATOM 1532 C CA . LYS A 1 195 ? 16.663 -6.072 -43.752 1.00 91.12 195 LYS A CA 1
ATOM 1533 C C . LYS A 1 195 ? 17.335 -4.807 -43.221 1.00 91.12 195 LYS A C 1
ATOM 1535 O O . LYS A 1 195 ? 17.621 -3.907 -44.003 1.00 91.12 195 LYS A O 1
ATOM 1540 N N . VAL A 1 196 ? 17.639 -4.757 -41.923 1.00 90.44 196 VAL A N 1
ATOM 1541 C CA . VAL A 1 196 ? 18.306 -3.596 -41.308 1.00 90.44 196 VAL A CA 1
ATOM 1542 C C . VAL A 1 196 ? 19.667 -3.345 -41.951 1.00 90.44 196 VAL A C 1
ATOM 1544 O O . VAL A 1 196 ? 20.023 -2.198 -42.197 1.00 90.44 196 VAL A O 1
ATOM 1547 N N . LEU A 1 197 ? 20.421 -4.397 -42.276 1.00 92.69 197 LEU A N 1
ATOM 1548 C CA . LEU A 1 197 ? 21.725 -4.275 -42.917 1.00 92.69 197 LEU A CA 1
ATOM 1549 C C . LEU A 1 197 ? 21.611 -3.795 -44.371 1.00 92.69 197 LEU A C 1
ATOM 1551 O O . LEU A 1 197 ? 22.433 -2.989 -44.812 1.00 92.69 197 LEU A O 1
ATOM 1555 N N . ALA A 1 198 ? 20.606 -4.260 -45.117 1.00 93.88 198 ALA A N 1
ATOM 1556 C CA . ALA A 1 198 ? 20.321 -3.778 -46.467 1.00 93.88 198 ALA A CA 1
ATOM 1557 C C . ALA A 1 198 ? 19.922 -2.290 -46.462 1.00 93.88 198 ALA A C 1
ATOM 1559 O O . ALA A 1 198 ? 20.471 -1.495 -47.234 1.00 93.88 198 ALA A O 1
ATOM 1560 N N . ASP A 1 199 ? 19.043 -1.895 -45.540 1.00 93.44 199 ASP A N 1
ATOM 1561 C CA . ASP A 1 199 ? 18.619 -0.505 -45.349 1.00 93.44 199 ASP A CA 1
ATOM 1562 C C . ASP A 1 199 ? 19.806 0.367 -44.901 1.00 93.44 199 ASP A C 1
ATOM 1564 O O . ASP A 1 199 ? 20.065 1.424 -45.476 1.00 93.44 199 ASP A O 1
ATOM 1568 N N . TYR A 1 200 ? 20.627 -0.120 -43.965 1.00 92.25 200 TYR A N 1
ATOM 1569 C CA . TYR A 1 200 ? 21.848 0.552 -43.517 1.00 92.25 200 TYR A CA 1
ATOM 1570 C C . TYR A 1 200 ? 22.841 0.769 -44.664 1.00 92.25 200 TYR A C 1
ATOM 1572 O O . TYR A 1 200 ? 23.439 1.836 -44.767 1.00 92.25 200 TYR A O 1
ATOM 1580 N N . ARG A 1 201 ? 23.050 -0.217 -45.543 1.00 91.81 201 ARG A N 1
ATOM 1581 C CA . ARG A 1 201 ? 23.992 -0.090 -46.670 1.00 91.81 201 ARG A CA 1
ATOM 1582 C C . ARG A 1 201 ? 23.488 0.855 -47.762 1.00 91.81 201 ARG A C 1
ATOM 1584 O O . ARG A 1 201 ? 24.305 1.517 -48.399 1.00 91.81 201 ARG A O 1
ATOM 1591 N N . SER A 1 202 ? 22.176 0.908 -47.987 1.00 94.31 202 SER A N 1
ATOM 1592 C CA . SER A 1 202 ? 21.562 1.735 -49.036 1.00 94.31 202 SER A CA 1
ATOM 1593 C C . SER A 1 202 ? 21.295 3.183 -48.607 1.00 94.31 202 SER A C 1
ATOM 1595 O O . SER A 1 202 ? 21.240 4.075 -49.460 1.00 94.31 202 SER A O 1
ATOM 1597 N N . ALA A 1 203 ? 21.174 3.444 -47.303 1.00 93.62 203 ALA A N 1
ATOM 1598 C CA . ALA A 1 203 ? 20.910 4.773 -46.767 1.00 93.62 203 ALA A CA 1
ATOM 1599 C C . ALA A 1 203 ? 22.033 5.782 -47.079 1.00 93.62 203 ALA A C 1
ATOM 1601 O O . ALA A 1 203 ? 23.232 5.504 -46.975 1.00 93.62 203 ALA A O 1
ATOM 1602 N N . ARG A 1 204 ? 21.627 7.003 -47.449 1.00 90.94 204 ARG A N 1
ATOM 1603 C CA . ARG A 1 204 ? 22.543 8.129 -47.707 1.00 90.94 204 ARG A CA 1
ATOM 1604 C C . ARG A 1 204 ? 22.972 8.832 -46.420 1.00 90.94 204 ARG A C 1
ATOM 1606 O O . ARG A 1 204 ? 24.105 9.293 -46.341 1.00 90.94 204 ARG A O 1
ATOM 1613 N N . THR A 1 205 ? 22.076 8.876 -45.439 1.00 89.50 205 THR A N 1
ATOM 1614 C CA . THR A 1 205 ? 22.267 9.444 -44.101 1.00 89.50 205 THR A CA 1
ATOM 1615 C C . THR A 1 205 ? 21.611 8.521 -43.080 1.00 89.50 205 THR A C 1
ATOM 1617 O O . THR A 1 205 ? 20.549 7.954 -43.340 1.00 89.50 205 THR A O 1
ATOM 1620 N N . ARG A 1 206 ? 22.266 8.319 -41.936 1.00 91.81 206 ARG A N 1
ATOM 1621 C CA . ARG A 1 206 ? 21.866 7.343 -40.917 1.00 91.81 206 ARG A CA 1
ATOM 1622 C C . ARG A 1 206 ? 21.934 7.995 -39.544 1.00 91.81 206 ARG A C 1
ATOM 1624 O O . ARG A 1 206 ? 23.011 8.399 -39.123 1.00 91.81 206 ARG A O 1
ATOM 1631 N N . ALA A 1 207 ? 20.801 8.098 -38.859 1.00 92.00 207 ALA A N 1
ATOM 1632 C CA . ALA A 1 207 ? 20.740 8.569 -37.479 1.00 92.00 207 ALA A CA 1
ATOM 1633 C C . ALA A 1 207 ? 20.635 7.363 -36.542 1.00 92.00 207 ALA A C 1
ATOM 1635 O O . ALA A 1 207 ? 19.745 6.530 -36.707 1.00 92.00 207 ALA A O 1
ATOM 1636 N N . ILE A 1 208 ? 21.564 7.254 -35.597 1.00 92.75 208 ILE A N 1
ATOM 1637 C CA . ILE A 1 208 ? 21.685 6.118 -34.685 1.00 92.75 208 ILE A CA 1
ATOM 1638 C C . ILE A 1 208 ? 21.666 6.666 -33.265 1.00 92.75 208 ILE A C 1
ATOM 1640 O O . ILE A 1 208 ? 22.609 7.331 -32.839 1.00 92.75 208 ILE A O 1
ATOM 1644 N N . PHE A 1 209 ? 20.588 6.376 -32.547 1.00 93.50 209 PHE A N 1
ATOM 1645 C CA . PHE A 1 209 ? 20.434 6.725 -31.142 1.00 93.50 209 PHE A CA 1
ATOM 1646 C C . PHE A 1 209 ? 20.671 5.478 -30.307 1.00 93.50 209 PHE A C 1
ATOM 1648 O O . PHE A 1 209 ? 20.033 4.449 -30.532 1.00 93.50 209 PHE A O 1
ATOM 1655 N N . VAL A 1 210 ? 21.609 5.571 -29.375 1.00 91.81 210 VAL A N 1
ATOM 1656 C CA . VAL A 1 210 ? 22.009 4.458 -28.523 1.00 91.81 210 VAL A CA 1
ATOM 1657 C C . VAL A 1 210 ? 21.740 4.851 -27.083 1.00 91.81 210 VAL A C 1
ATOM 1659 O O . VAL A 1 210 ? 22.283 5.836 -26.594 1.00 91.81 210 VAL A O 1
ATOM 1662 N N . ASP A 1 211 ? 20.876 4.098 -26.418 1.00 90.06 211 ASP A N 1
ATOM 1663 C CA . ASP A 1 211 ? 20.680 4.223 -24.979 1.00 90.06 211 ASP A CA 1
ATOM 1664 C C . ASP A 1 211 ? 21.933 3.737 -24.240 1.00 90.06 211 ASP A C 1
ATOM 1666 O O . ASP A 1 211 ? 22.567 2.779 -24.679 1.00 90.06 211 ASP A O 1
ATOM 1670 N N . ASN A 1 212 ? 22.311 4.395 -23.145 1.00 87.19 212 ASN A N 1
ATOM 1671 C CA . ASN A 1 212 ? 23.476 4.008 -22.359 1.00 87.19 212 ASN A CA 1
ATOM 1672 C C . ASN A 1 212 ? 23.136 2.951 -21.298 1.00 87.19 212 ASN A C 1
ATOM 1674 O O . ASN A 1 212 ? 23.699 1.852 -21.303 1.00 87.19 212 ASN A O 1
ATOM 1678 N N . GLU A 1 213 ? 22.223 3.279 -20.379 1.00 81.19 213 GLU A N 1
ATOM 1679 C CA . GLU A 1 213 ? 22.016 2.530 -19.137 1.00 81.19 213 GLU A CA 1
ATOM 1680 C C . GLU A 1 213 ? 21.325 1.172 -19.344 1.00 81.19 213 GLU A C 1
ATOM 1682 O O . GLU A 1 213 ? 20.101 1.060 -19.388 1.00 81.19 213 GLU A O 1
ATOM 1687 N N . GLY A 1 214 ? 22.110 0.092 -19.316 1.00 72.62 214 GLY A N 1
ATOM 1688 C CA . GLY A 1 214 ? 21.601 -1.269 -19.499 1.00 72.62 214 GLY A CA 1
ATOM 1689 C C . GLY A 1 214 ? 21.522 -1.708 -20.961 1.00 72.62 214 GLY A C 1
ATOM 1690 O O . GLY A 1 214 ? 21.024 -2.803 -21.215 1.00 72.62 214 GLY A O 1
ATOM 1691 N N . THR A 1 215 ? 22.038 -0.887 -21.881 1.00 82.44 215 THR A N 1
ATOM 1692 C CA . THR A 1 215 ? 22.151 -1.199 -23.309 1.00 82.44 215 THR A CA 1
ATOM 1693 C C . THR A 1 215 ? 23.620 -1.332 -23.723 1.00 82.44 215 THR A C 1
ATOM 1695 O O . THR A 1 215 ? 24.029 -2.422 -24.114 1.00 82.44 215 THR A O 1
ATOM 1698 N N . ILE A 1 216 ? 24.428 -0.265 -23.613 1.00 86.38 216 ILE A N 1
ATOM 1699 C CA . ILE A 1 216 ? 25.872 -0.303 -23.943 1.00 86.38 216 ILE A CA 1
ATOM 1700 C C . ILE A 1 216 ? 26.787 -0.225 -22.721 1.00 86.38 216 ILE A C 1
ATOM 1702 O O . ILE A 1 216 ? 27.908 -0.721 -22.767 1.00 86.38 216 ILE A O 1
ATOM 1706 N N . ALA A 1 217 ? 26.310 0.356 -21.622 1.00 80.62 217 ALA A N 1
ATOM 1707 C CA . ALA A 1 217 ? 26.914 0.178 -20.316 1.00 80.62 217 ALA A CA 1
ATOM 1708 C C . ALA A 1 217 ? 26.194 -0.982 -19.630 1.00 80.62 217 ALA A C 1
ATOM 1710 O O . ALA A 1 217 ? 24.959 -0.978 -19.522 1.00 80.62 217 ALA A O 1
ATOM 1711 N N . ALA A 1 218 ? 26.953 -1.975 -19.157 1.00 65.00 218 ALA A N 1
ATOM 1712 C CA . ALA A 1 218 ? 26.381 -3.041 -18.355 1.00 65.00 218 ALA A CA 1
ATOM 1713 C C . ALA A 1 218 ? 25.618 -2.414 -17.183 1.00 65.00 218 ALA A C 1
ATOM 1715 O O . ALA A 1 218 ? 26.140 -1.575 -16.443 1.00 65.00 218 ALA A O 1
ATOM 1716 N N . LYS A 1 219 ? 24.367 -2.841 -16.990 1.00 54.44 219 LYS A N 1
ATOM 1717 C CA . LYS A 1 219 ? 23.707 -2.659 -15.701 1.00 54.44 219 LYS A CA 1
ATOM 1718 C C . LYS A 1 219 ? 24.510 -3.516 -14.730 1.00 54.44 219 LYS A C 1
ATOM 1720 O O . LYS A 1 219 ? 24.243 -4.710 -14.626 1.00 54.44 219 LYS A O 1
ATOM 1725 N N . ALA A 1 220 ? 25.521 -2.944 -14.075 1.00 51.09 220 ALA A N 1
ATOM 1726 C CA . ALA A 1 220 ? 26.097 -3.571 -12.895 1.00 51.09 220 ALA A CA 1
ATOM 1727 C C . ALA A 1 220 ? 24.900 -3.961 -12.029 1.00 51.09 220 ALA A C 1
ATOM 1729 O O . ALA A 1 220 ? 24.054 -3.109 -11.747 1.00 51.09 220 ALA A O 1
ATOM 1730 N N . GLY A 1 221 ? 24.722 -5.256 -11.765 1.00 44.16 221 GLY A N 1
ATOM 1731 C CA . GLY A 1 221 ? 23.608 -5.708 -10.950 1.00 44.16 221 GLY A CA 1
ATOM 1732 C C . GLY A 1 221 ? 23.703 -4.978 -9.619 1.00 44.16 221 GLY A C 1
ATOM 1733 O O . GLY A 1 221 ? 24.769 -4.954 -9.016 1.00 44.16 221 GLY A O 1
ATOM 1734 N N . TRP A 1 222 ? 22.616 -4.353 -9.172 1.00 44.28 222 TRP A N 1
ATOM 1735 C CA . TRP A 1 222 ? 22.556 -3.667 -7.874 1.00 44.28 222 TRP A CA 1
ATOM 1736 C C . TRP A 1 222 ? 22.527 -4.684 -6.717 1.00 44.28 222 TRP A C 1
ATOM 1738 O O . TRP A 1 222 ? 21.900 -4.447 -5.689 1.00 44.28 222 TRP A O 1
ATOM 1748 N N . PHE A 1 223 ? 23.128 -5.858 -6.915 1.00 34.84 223 PHE A N 1
ATOM 1749 C CA . PHE A 1 223 ? 23.209 -6.888 -5.904 1.00 34.84 223 PHE A CA 1
ATOM 1750 C C . PHE A 1 223 ? 24.152 -6.376 -4.823 1.00 34.84 223 PHE A C 1
ATOM 1752 O O . PHE A 1 223 ? 25.293 -6.016 -5.103 1.00 34.84 223 PHE A O 1
ATOM 1759 N N . LEU A 1 224 ? 23.632 -6.307 -3.599 1.00 36.16 224 LEU A N 1
ATOM 1760 C CA . LEU A 1 224 ? 24.442 -6.210 -2.398 1.00 36.16 224 LEU A CA 1
ATOM 1761 C C . LEU A 1 224 ? 25.506 -7.311 -2.463 1.00 36.16 224 LEU A C 1
ATOM 1763 O O . LEU A 1 224 ? 25.157 -8.493 -2.508 1.00 36.16 224 LEU A O 1
ATOM 1767 N N . ASP A 1 225 ? 26.783 -6.932 -2.451 1.00 33.38 225 ASP A N 1
ATOM 1768 C CA . ASP A 1 225 ? 27.814 -7.850 -1.983 1.00 33.38 225 ASP A CA 1
ATOM 1769 C C . ASP A 1 225 ? 27.406 -8.291 -0.571 1.00 33.38 225 ASP A C 1
ATOM 1771 O O . ASP A 1 225 ? 26.987 -7.469 0.253 1.00 33.38 225 ASP A O 1
ATOM 1775 N N . ALA A 1 226 ? 27.506 -9.592 -0.295 1.00 36.06 226 ALA A N 1
ATOM 1776 C CA . ALA A 1 226 ? 27.069 -10.219 0.956 1.00 36.06 226 ALA A CA 1
ATOM 1777 C C . ALA A 1 226 ? 27.787 -9.682 2.216 1.00 36.06 226 ALA A C 1
ATOM 1779 O O . ALA A 1 226 ? 27.438 -10.061 3.332 1.00 36.06 226 ALA A O 1
ATOM 1780 N N . ASP A 1 227 ? 28.736 -8.761 2.043 1.00 35.06 227 ASP A N 1
ATOM 1781 C CA . ASP A 1 227 ? 29.632 -8.267 3.080 1.00 35.06 227 ASP A CA 1
ATOM 1782 C C . ASP A 1 227 ? 29.336 -6.817 3.517 1.00 35.06 227 ASP A C 1
ATOM 1784 O O . ASP A 1 227 ? 30.122 -6.223 4.253 1.00 35.06 227 ASP A O 1
ATOM 1788 N N . GLY A 1 228 ? 28.216 -6.211 3.093 1.00 38.59 228 GLY A N 1
ATOM 1789 C CA . GLY A 1 228 ? 27.770 -4.908 3.624 1.00 38.59 228 GLY A CA 1
ATOM 1790 C C . GLY A 1 228 ? 28.763 -3.751 3.408 1.00 38.59 228 GLY A C 1
ATOM 1791 O O . GLY A 1 228 ? 28.755 -2.768 4.153 1.00 38.59 228 GLY A O 1
ATOM 1792 N N . GLY A 1 229 ? 29.638 -3.872 2.407 1.00 32.19 229 GLY A N 1
ATOM 1793 C CA . GLY A 1 229 ? 30.718 -2.934 2.120 1.00 32.19 229 GLY A CA 1
ATOM 1794 C C . GLY A 1 229 ? 30.236 -1.633 1.476 1.00 32.19 229 GLY A C 1
ATOM 1795 O O . GLY A 1 229 ? 29.435 -1.624 0.547 1.00 32.19 229 GLY A O 1
ATOM 1796 N N . THR A 1 230 ? 30.766 -0.521 1.981 1.00 35.31 230 THR A N 1
ATOM 1797 C CA . THR A 1 230 ? 30.580 0.871 1.546 1.00 35.31 230 THR A CA 1
ATOM 1798 C C . THR A 1 230 ? 30.293 1.060 0.054 1.00 35.31 230 THR A C 1
ATOM 1800 O O . THR A 1 230 ? 31.145 0.808 -0.798 1.00 35.31 230 THR A O 1
ATOM 1803 N N . MET A 1 231 ? 29.121 1.638 -0.229 1.00 41.72 231 MET A N 1
ATOM 1804 C CA . MET A 1 231 ? 28.742 2.207 -1.522 1.00 41.72 231 MET A CA 1
ATOM 1805 C C . MET A 1 231 ? 29.813 3.196 -1.995 1.00 41.72 231 MET A C 1
ATOM 1807 O O . MET A 1 231 ? 29.861 4.344 -1.549 1.00 41.72 231 MET A O 1
ATOM 1811 N N . THR A 1 232 ? 30.707 2.764 -2.880 1.00 37.38 232 THR A N 1
ATOM 1812 C CA . THR A 1 232 ? 31.731 3.640 -3.455 1.00 37.38 232 THR A CA 1
ATOM 1813 C C . THR A 1 232 ? 31.056 4.661 -4.369 1.00 37.38 232 THR A C 1
ATOM 1815 O O . THR A 1 232 ? 30.084 4.348 -5.053 1.00 37.38 232 THR A O 1
ATOM 1818 N N . ALA A 1 233 ? 31.559 5.898 -4.411 1.00 37.84 233 ALA A N 1
ATOM 1819 C CA . ALA A 1 233 ? 30.963 7.004 -5.173 1.00 37.84 233 ALA A CA 1
ATOM 1820 C C . ALA A 1 233 ? 30.733 6.700 -6.674 1.00 37.84 233 ALA A C 1
ATOM 1822 O O . ALA A 1 233 ? 29.839 7.282 -7.284 1.00 37.84 233 ALA A O 1
ATOM 1823 N N . LEU A 1 234 ? 31.470 5.738 -7.243 1.00 38.03 234 LEU A N 1
ATOM 1824 C CA . LEU A 1 234 ? 31.250 5.189 -8.587 1.00 38.03 234 LEU A CA 1
ATOM 1825 C C . LEU A 1 234 ? 29.865 4.535 -8.761 1.00 38.03 234 LEU A C 1
ATOM 1827 O O . LEU A 1 234 ? 29.243 4.687 -9.808 1.00 38.03 234 LEU A O 1
ATOM 1831 N N . MET A 1 235 ? 29.311 3.896 -7.727 1.00 48.50 235 MET A N 1
ATOM 1832 C CA . MET A 1 235 ? 27.996 3.242 -7.793 1.00 48.50 235 MET A CA 1
ATOM 1833 C C . MET A 1 235 ? 26.813 4.228 -7.791 1.00 48.50 235 MET A C 1
ATOM 1835 O O . MET A 1 235 ? 25.711 3.843 -8.175 1.00 48.50 235 MET A O 1
ATOM 1839 N N . LYS A 1 236 ? 27.019 5.514 -7.451 1.00 51.19 236 LYS A N 1
ATOM 1840 C CA . LYS A 1 236 ? 25.993 6.561 -7.651 1.00 51.19 236 LYS A CA 1
ATOM 1841 C C . LYS A 1 236 ? 25.804 6.902 -9.134 1.00 51.19 236 LYS A C 1
ATOM 1843 O O . LYS A 1 236 ? 24.678 7.120 -9.578 1.00 51.19 236 LYS A O 1
ATOM 1848 N N . GLN A 1 237 ? 26.890 6.900 -9.909 1.00 54.09 237 GLN A N 1
ATOM 1849 C CA . GLN A 1 237 ? 26.898 7.308 -11.319 1.00 54.09 237 GLN A CA 1
ATOM 1850 C C . GLN A 1 237 ? 26.827 6.132 -12.305 1.00 54.09 237 GLN A C 1
ATOM 1852 O O . GLN A 1 237 ? 26.578 6.360 -13.481 1.00 54.09 237 GLN A O 1
ATOM 1857 N N . GLY A 1 238 ? 26.925 4.881 -11.842 1.00 64.75 238 GLY A N 1
ATOM 1858 C CA . GLY A 1 238 ? 26.943 3.690 -12.700 1.00 64.75 238 GLY A CA 1
ATOM 1859 C C . GLY A 1 238 ? 28.345 3.375 -13.233 1.00 64.75 238 GLY A C 1
ATOM 1860 O O . GLY A 1 238 ? 29.313 4.045 -12.880 1.00 64.75 238 GLY A O 1
ATOM 1861 N N . SER A 1 239 ? 28.456 2.343 -14.068 1.00 72.56 239 SER A N 1
ATOM 1862 C CA . SER A 1 239 ? 29.732 1.929 -14.666 1.00 72.56 239 SER A CA 1
ATOM 1863 C C . SER A 1 239 ? 29.883 2.489 -16.083 1.00 72.56 239 SER A C 1
ATOM 1865 O O . SER A 1 239 ? 28.892 2.503 -16.819 1.00 72.56 239 SER A O 1
ATOM 1867 N N . PRO A 1 240 ? 31.091 2.930 -16.485 1.00 81.38 240 PRO A N 1
ATOM 1868 C CA . PRO A 1 240 ? 31.352 3.284 -17.875 1.00 81.38 240 PRO A CA 1
ATOM 1869 C C . PRO A 1 240 ? 31.179 2.055 -18.786 1.00 81.38 240 PRO A C 1
ATOM 1871 O O . PRO A 1 240 ? 31.329 0.925 -18.313 1.00 81.38 240 PRO A O 1
ATOM 1874 N N . PRO A 1 241 ? 30.889 2.252 -20.083 1.00 85.75 241 PRO A N 1
ATOM 1875 C CA . PRO A 1 241 ? 30.957 1.176 -21.066 1.00 85.75 241 PRO A CA 1
ATOM 1876 C C . PRO A 1 241 ? 32.360 0.570 -21.161 1.00 85.75 241 PRO A C 1
ATOM 1878 O O . PRO A 1 241 ? 33.357 1.261 -20.935 1.00 85.75 241 PRO A O 1
ATOM 1881 N N . ASP A 1 242 ? 32.425 -0.700 -21.557 1.00 87.62 242 ASP A N 1
ATOM 1882 C CA . ASP A 1 242 ? 33.691 -1.395 -21.791 1.00 87.62 242 ASP A CA 1
ATOM 1883 C C . ASP A 1 242 ? 34.478 -0.761 -22.948 1.00 87.62 242 ASP A C 1
ATOM 1885 O O . ASP A 1 242 ? 33.912 -0.167 -23.871 1.00 87.62 242 ASP A O 1
ATOM 1889 N N . GLU A 1 243 ? 35.799 -0.938 -22.942 1.00 88.25 243 GLU A N 1
ATOM 1890 C CA . GLU A 1 243 ? 36.689 -0.372 -23.964 1.00 88.25 243 GLU A CA 1
ATOM 1891 C C . GLU A 1 243 ? 36.314 -0.835 -25.384 1.00 88.25 243 GLU A C 1
ATOM 1893 O O . GLU A 1 243 ? 36.245 -0.021 -26.303 1.00 88.25 243 GLU A O 1
ATOM 1898 N N . GLU A 1 244 ? 35.920 -2.104 -25.549 1.00 90.50 244 GLU A N 1
ATOM 1899 C CA . GLU A 1 244 ? 35.438 -2.642 -26.831 1.00 90.50 244 GLU A CA 1
ATOM 1900 C C . GLU A 1 244 ? 34.195 -1.892 -27.351 1.00 90.50 244 GLU A C 1
ATOM 1902 O O . GLU A 1 244 ? 34.035 -1.657 -28.553 1.00 90.50 244 GLU A O 1
ATOM 1907 N N . VAL A 1 245 ? 33.298 -1.481 -26.452 1.00 90.75 245 VAL A N 1
ATOM 1908 C CA . VAL A 1 245 ? 32.101 -0.714 -26.814 1.00 90.75 245 VAL A CA 1
ATOM 1909 C C . VAL A 1 245 ? 32.496 0.679 -27.295 1.00 90.75 245 VAL A C 1
ATOM 1911 O O . VAL A 1 245 ? 31.977 1.145 -28.313 1.00 90.75 245 VAL A O 1
ATOM 1914 N N . LEU A 1 246 ? 33.439 1.330 -26.610 1.00 92.06 246 LEU A N 1
ATOM 1915 C CA . LEU A 1 246 ? 33.954 2.642 -27.007 1.00 92.06 246 LEU A CA 1
ATOM 1916 C C . LEU A 1 246 ? 34.642 2.586 -28.382 1.00 92.06 246 LEU A C 1
ATOM 1918 O O . LEU A 1 246 ? 34.398 3.456 -29.221 1.00 92.06 246 LEU A O 1
ATOM 1922 N N . GLU A 1 247 ? 35.414 1.536 -28.670 1.00 93.38 247 GLU A N 1
ATOM 1923 C CA . GLU A 1 247 ? 36.025 1.309 -29.989 1.00 93.38 247 GLU A CA 1
ATOM 1924 C C . GLU A 1 247 ? 34.978 1.122 -31.102 1.00 93.38 247 GLU A C 1
ATOM 1926 O O . GLU A 1 247 ? 35.095 1.679 -32.204 1.00 93.38 247 GLU A O 1
ATOM 1931 N N . ARG A 1 248 ? 33.907 0.368 -30.826 1.00 94.12 248 ARG A N 1
ATOM 1932 C CA . ARG A 1 248 ? 32.798 0.168 -31.774 1.00 94.12 248 ARG A CA 1
ATOM 1933 C C . ARG A 1 248 ? 32.030 1.465 -32.023 1.00 94.12 248 ARG A C 1
ATOM 1935 O O . ARG A 1 248 ? 31.704 1.761 -33.175 1.00 94.12 248 ARG A O 1
ATOM 1942 N N . LEU A 1 249 ? 31.793 2.266 -30.985 1.00 93.38 249 LEU A N 1
ATOM 1943 C CA . LEU A 1 249 ? 31.194 3.596 -31.117 1.00 93.38 249 LEU A CA 1
ATOM 1944 C C . LEU A 1 249 ? 32.079 4.532 -31.943 1.00 93.38 249 LEU A C 1
ATOM 1946 O O . LEU A 1 249 ? 31.567 5.224 -32.821 1.00 93.38 249 LEU A O 1
ATOM 1950 N N . GLN A 1 250 ? 33.398 4.502 -31.736 1.00 93.56 250 GLN A N 1
ATOM 1951 C CA . GLN A 1 250 ? 34.341 5.270 -32.550 1.00 93.56 250 GLN A CA 1
ATOM 1952 C C . GLN A 1 250 ? 34.286 4.845 -34.021 1.00 93.56 250 GLN A C 1
ATOM 1954 O O . GLN A 1 250 ? 34.255 5.691 -34.914 1.00 93.56 250 GLN A O 1
ATOM 1959 N N . THR A 1 251 ? 34.217 3.539 -34.285 1.00 94.12 251 THR A N 1
ATOM 1960 C CA . THR A 1 251 ? 34.081 3.001 -35.646 1.00 94.12 251 THR A CA 1
ATOM 1961 C C . THR A 1 251 ? 32.790 3.482 -36.310 1.00 94.12 251 THR A C 1
ATOM 1963 O O . THR A 1 251 ? 32.813 3.912 -37.463 1.00 94.12 251 THR A O 1
ATOM 1966 N N . LEU A 1 252 ? 31.669 3.468 -35.581 1.00 92.12 252 LEU A N 1
ATOM 1967 C CA . LEU A 1 252 ? 30.384 3.962 -36.079 1.00 92.12 252 LEU A CA 1
ATOM 1968 C C . LEU A 1 252 ? 30.392 5.473 -36.329 1.00 92.12 252 LEU A C 1
ATOM 1970 O O . LEU A 1 252 ? 29.814 5.910 -37.324 1.00 92.12 252 LEU A O 1
ATOM 1974 N N . ALA A 1 253 ? 31.041 6.248 -35.458 1.00 90.06 253 ALA A N 1
ATOM 1975 C CA . ALA A 1 253 ? 31.149 7.703 -35.563 1.00 90.06 253 ALA A CA 1
ATOM 1976 C C . ALA A 1 253 ? 32.124 8.164 -36.665 1.00 90.06 253 ALA A C 1
ATOM 1978 O O . ALA A 1 253 ? 31.988 9.273 -37.180 1.00 90.06 253 ALA A O 1
ATOM 1979 N N . ASN A 1 254 ? 33.089 7.323 -37.055 1.00 90.38 254 ASN A N 1
ATOM 1980 C CA . ASN A 1 254 ? 34.033 7.615 -38.140 1.00 90.38 254 ASN A CA 1
ATOM 1981 C C . ASN A 1 254 ? 33.390 7.555 -39.538 1.00 90.38 254 ASN A C 1
ATOM 1983 O O . ASN A 1 254 ? 33.911 8.155 -40.483 1.00 90.38 254 ASN A O 1
ATOM 1987 N N . ASP A 1 255 ? 32.267 6.848 -39.692 1.00 90.44 255 ASP A N 1
ATOM 1988 C CA . ASP A 1 255 ? 31.503 6.834 -40.939 1.00 90.44 255 ASP A CA 1
ATOM 1989 C C . ASP A 1 255 ? 30.760 8.168 -41.110 1.00 90.44 255 ASP A C 1
ATOM 1991 O O . ASP A 1 255 ? 29.815 8.472 -40.389 1.00 90.44 255 ASP A O 1
ATOM 1995 N N . GLN A 1 256 ? 31.157 8.960 -42.108 1.00 86.94 256 GLN A N 1
ATOM 1996 C CA . GLN A 1 256 ? 30.615 10.305 -42.352 1.00 86.94 256 GLN A CA 1
ATOM 1997 C C . GLN A 1 256 ? 29.112 10.330 -42.677 1.00 86.94 256 GLN A C 1
ATOM 1999 O O . GLN A 1 256 ? 28.483 11.384 -42.599 1.00 86.94 256 GLN A O 1
ATOM 2004 N N . LYS A 1 257 ? 28.517 9.194 -43.066 1.00 89.31 257 LYS A N 1
ATOM 2005 C CA . LYS A 1 257 ? 27.066 9.098 -43.291 1.00 89.31 257 LYS A CA 1
ATOM 2006 C C . LYS A 1 257 ? 26.296 8.825 -41.998 1.00 89.31 257 LYS A C 1
ATOM 2008 O O . LYS A 1 257 ? 25.064 8.880 -42.020 1.00 89.31 257 LYS A O 1
ATOM 2013 N N . ASN A 1 258 ? 26.988 8.493 -40.910 1.00 91.94 258 ASN A N 1
ATOM 2014 C CA . ASN A 1 258 ? 26.392 8.197 -39.619 1.00 91.94 258 ASN A CA 1
ATOM 2015 C C . ASN A 1 258 ? 26.384 9.434 -38.726 1.00 91.94 258 ASN A C 1
ATOM 2017 O O . ASN A 1 258 ? 27.374 10.138 -38.562 1.00 91.94 258 ASN A O 1
ATOM 2021 N N . THR A 1 259 ? 25.244 9.663 -38.096 1.00 92.44 259 THR A N 1
ATOM 2022 C CA . THR A 1 259 ? 25.079 10.576 -36.974 1.00 92.44 259 THR A CA 1
ATOM 2023 C C . THR A 1 259 ? 24.755 9.717 -35.765 1.00 92.44 259 THR A C 1
ATOM 2025 O O . THR A 1 259 ? 23.655 9.175 -35.675 1.00 92.44 259 THR A O 1
ATOM 2028 N N . VAL A 1 260 ? 25.733 9.541 -34.879 1.00 93.38 260 VAL A N 1
ATOM 2029 C CA . VAL A 1 260 ? 25.605 8.687 -33.693 1.00 93.38 260 VAL A CA 1
ATOM 2030 C C . VAL A 1 260 ? 25.413 9.566 -32.466 1.00 93.38 260 VAL A C 1
ATOM 2032 O O . VAL A 1 260 ? 26.191 10.499 -32.251 1.00 93.38 260 VAL A O 1
ATOM 2035 N N . VAL A 1 261 ? 24.383 9.273 -31.678 1.00 94.50 261 VAL A N 1
ATOM 2036 C CA . VAL A 1 261 ? 24.051 9.999 -30.450 1.00 94.50 261 VAL A CA 1
ATOM 2037 C C . VAL A 1 261 ? 23.838 9.008 -29.314 1.00 94.50 261 VAL A C 1
ATOM 2039 O O . VAL A 1 261 ? 23.058 8.066 -29.456 1.00 94.50 261 VAL A O 1
ATOM 2042 N N . VAL A 1 262 ? 24.513 9.227 -28.186 1.00 94.50 262 VAL A N 1
ATOM 2043 C CA . VAL A 1 262 ? 24.281 8.461 -26.955 1.00 94.50 262 VAL A CA 1
ATOM 2044 C C . VAL A 1 262 ? 23.291 9.204 -26.071 1.00 94.50 262 VAL A C 1
ATOM 2046 O O . VAL A 1 262 ? 23.488 10.377 -25.756 1.00 94.50 262 VAL A O 1
ATOM 2049 N N . LEU A 1 263 ? 22.234 8.506 -25.668 1.00 92.94 263 LEU A N 1
ATOM 2050 C CA . LEU A 1 263 ? 21.220 8.967 -24.730 1.00 92.94 263 LEU A CA 1
ATOM 2051 C C . LEU A 1 263 ? 21.541 8.406 -23.345 1.00 92.94 263 LEU A C 1
ATOM 2053 O O . LEU A 1 263 ? 21.720 7.200 -23.195 1.00 92.94 263 LEU A O 1
ATOM 2057 N N . SER A 1 264 ? 21.602 9.266 -22.333 1.00 88.69 264 SER A N 1
ATOM 2058 C CA . SER A 1 264 ? 21.858 8.841 -20.961 1.00 88.69 264 SER A CA 1
ATOM 2059 C C . SER A 1 264 ? 21.093 9.689 -19.953 1.00 88.69 264 SER A C 1
ATOM 2061 O O . SER A 1 264 ? 20.862 10.884 -20.141 1.00 88.69 264 SER A O 1
ATOM 2063 N 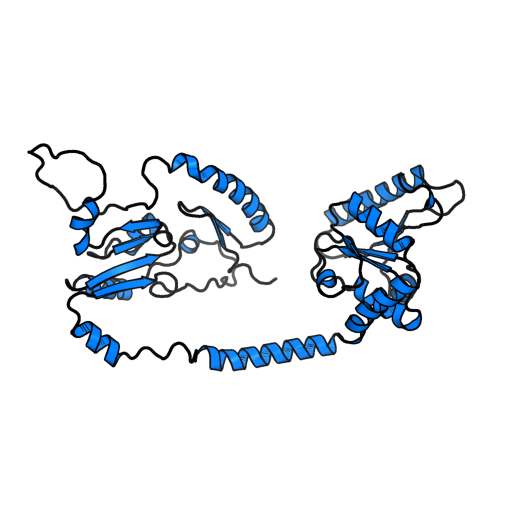N . GLY A 1 265 ? 20.713 9.062 -18.842 1.00 83.00 265 GLY A N 1
ATOM 2064 C CA . GLY A 1 265 ? 20.179 9.748 -17.668 1.00 83.00 265 GLY A CA 1
ATOM 2065 C C . GLY A 1 265 ? 21.239 10.408 -16.776 1.00 83.00 265 GLY A C 1
ATOM 2066 O O . GLY A 1 265 ? 20.883 10.882 -15.695 1.00 83.00 265 GLY A O 1
ATOM 2067 N N . ARG A 1 266 ? 22.524 10.387 -17.154 1.00 84.06 266 ARG A N 1
ATOM 2068 C CA . ARG A 1 266 ? 23.646 10.915 -16.357 1.00 84.06 266 ARG A CA 1
ATOM 2069 C C . ARG A 1 266 ? 23.942 12.378 -16.649 1.00 84.06 266 ARG A C 1
ATOM 2071 O O . ARG A 1 266 ? 23.508 12.915 -17.665 1.00 84.06 266 ARG A O 1
ATOM 2078 N N . ASP A 1 267 ? 24.669 13.001 -15.729 1.00 85.19 267 ASP A N 1
ATOM 2079 C CA . ASP A 1 267 ? 25.095 14.391 -15.836 1.00 85.19 267 ASP A CA 1
ATOM 2080 C C . ASP A 1 267 ? 26.156 14.589 -16.946 1.00 85.19 267 ASP A C 1
ATOM 2082 O O . ASP A 1 267 ? 26.866 13.639 -17.310 1.00 85.19 267 ASP A O 1
ATOM 2086 N N . PRO A 1 268 ? 26.300 15.815 -17.487 1.00 87.56 268 PRO A N 1
ATOM 2087 C CA . PRO A 1 268 ? 27.274 16.117 -18.538 1.00 87.56 268 PRO A CA 1
ATOM 2088 C C . PRO A 1 268 ? 28.724 15.743 -18.187 1.00 87.56 268 PRO A C 1
ATOM 2090 O O . PRO A 1 268 ? 29.453 15.227 -19.036 1.00 87.56 268 PRO A O 1
ATOM 2093 N N . GLN A 1 269 ? 29.144 15.937 -16.931 1.00 86.75 269 GLN A N 1
ATOM 2094 C CA . GLN A 1 269 ? 30.520 15.669 -16.487 1.00 86.75 269 GLN A CA 1
ATOM 2095 C C . GLN A 1 269 ? 30.828 14.166 -16.469 1.00 86.75 269 GLN A C 1
ATOM 2097 O O . GLN A 1 269 ? 31.955 13.735 -16.726 1.00 86.75 269 GLN A O 1
ATOM 2102 N N . CYS A 1 270 ? 29.835 13.340 -16.144 1.00 85.81 270 CYS A N 1
ATOM 2103 C CA . CYS A 1 270 ? 29.909 11.890 -16.238 1.00 85.81 270 CYS A CA 1
ATOM 2104 C C . CYS A 1 270 ? 30.094 11.447 -17.695 1.00 85.81 270 CYS A C 1
ATOM 2106 O O . CYS A 1 270 ? 31.032 10.704 -17.992 1.00 85.81 270 CYS A O 1
ATOM 2108 N N . LEU A 1 271 ? 29.281 11.973 -18.614 1.00 88.62 271 LEU A N 1
ATOM 2109 C CA . LEU A 1 271 ? 29.374 11.627 -20.033 1.00 88.62 271 LEU A CA 1
ATOM 2110 C C . LEU A 1 271 ? 30.664 12.116 -20.692 1.00 88.62 271 LEU A C 1
ATOM 2112 O O . LEU A 1 271 ? 31.227 11.397 -21.517 1.00 88.62 271 LEU A O 1
ATOM 2116 N N . ASP A 1 272 ? 31.180 13.281 -20.308 1.00 89.19 272 ASP A N 1
ATOM 2117 C CA . ASP A 1 272 ? 32.482 13.744 -20.791 1.00 89.19 272 ASP A CA 1
ATOM 2118 C C . ASP A 1 272 ? 33.633 12.868 -20.298 1.00 89.19 272 ASP A C 1
ATOM 2120 O O . ASP A 1 272 ? 34.571 12.621 -21.053 1.00 89.19 272 ASP A O 1
ATOM 2124 N N . ARG A 1 273 ? 33.555 12.324 -19.079 1.00 88.62 273 ARG A N 1
ATOM 2125 C CA . ARG A 1 273 ? 34.550 11.353 -18.603 1.00 88.62 273 ARG A CA 1
ATOM 2126 C C . ARG A 1 273 ? 34.463 10.019 -19.341 1.00 88.62 273 ARG A C 1
ATOM 2128 O O . ARG A 1 273 ? 35.499 9.439 -19.641 1.00 88.62 273 ARG A O 1
ATOM 2135 N N . TRP A 1 274 ? 33.257 9.527 -19.625 1.00 89.56 274 TRP A N 1
ATOM 2136 C CA . TRP A 1 274 ? 33.059 8.201 -20.226 1.00 89.56 274 TRP A CA 1
ATOM 2137 C C . TRP A 1 274 ? 33.265 8.183 -21.740 1.00 89.56 274 TRP A C 1
ATOM 2139 O O . TRP A 1 274 ? 33.900 7.281 -22.274 1.00 89.56 274 TRP A O 1
ATOM 2149 N N . PHE A 1 275 ? 32.756 9.197 -22.435 1.00 90.56 275 PHE A N 1
ATOM 2150 C CA . PHE A 1 275 ? 32.760 9.279 -23.896 1.00 90.56 275 PHE A CA 1
ATOM 2151 C C . PHE A 1 275 ? 33.663 10.399 -24.422 1.00 90.56 275 PHE A C 1
ATOM 2153 O O . PHE A 1 275 ? 33.685 10.678 -25.621 1.00 90.56 275 PHE A O 1
ATOM 2160 N N . GLY A 1 276 ? 34.425 11.060 -23.545 1.00 84.12 276 GLY A N 1
ATOM 2161 C CA . GLY A 1 276 ? 35.381 12.119 -23.879 1.00 84.12 276 GLY A CA 1
ATOM 2162 C C . GLY A 1 276 ? 36.317 11.761 -25.029 1.00 84.12 276 GLY A C 1
ATOM 2163 O O . GLY A 1 276 ? 36.529 12.575 -25.927 1.00 84.12 276 GLY A O 1
ATOM 2164 N N . GLY A 1 277 ? 36.811 10.521 -25.026 1.00 85.12 277 GLY A N 1
ATOM 2165 C CA . GLY A 1 277 ? 37.740 10.002 -26.029 1.00 85.12 277 GLY A CA 1
ATOM 2166 C C . GLY A 1 277 ? 37.120 9.679 -27.391 1.00 85.12 277 GLY A C 1
ATOM 2167 O O . GLY A 1 277 ? 37.863 9.577 -28.364 1.00 85.12 277 GLY A O 1
ATOM 2168 N N . VAL A 1 278 ? 35.789 9.552 -27.492 1.00 88.50 278 VAL A N 1
ATOM 2169 C CA . VAL A 1 278 ? 35.121 9.164 -28.744 1.00 88.50 278 VAL A CA 1
ATOM 2170 C C . VAL A 1 278 ? 34.834 10.401 -29.594 1.00 88.50 278 VAL A C 1
ATOM 2172 O O . VAL A 1 278 ? 33.926 11.191 -29.325 1.00 88.50 278 VAL A O 1
ATOM 2175 N N . GLN A 1 279 ? 35.615 10.576 -30.654 1.00 86.50 279 GLN A N 1
ATOM 2176 C CA . GLN A 1 279 ? 35.506 11.720 -31.551 1.00 86.50 279 GLN A CA 1
ATOM 2177 C C . GLN A 1 279 ? 34.297 11.581 -32.476 1.00 86.50 279 GLN A C 1
ATOM 2179 O O . GLN A 1 279 ? 34.053 10.522 -33.048 1.00 86.50 279 GLN A O 1
ATOM 2184 N N . GLY A 1 280 ? 33.567 12.679 -32.677 1.00 85.19 280 GLY A N 1
ATOM 2185 C CA . GLY A 1 280 ? 32.427 12.725 -33.599 1.00 85.19 280 GLY A CA 1
ATOM 2186 C C . GLY A 1 280 ? 31.068 12.400 -32.980 1.00 85.19 280 GLY A C 1
ATOM 2187 O O . GLY A 1 280 ? 30.051 12.713 -33.598 1.00 85.19 280 GLY A O 1
ATOM 2188 N N . LEU A 1 281 ? 31.052 11.857 -31.763 1.00 90.62 281 LEU A N 1
ATOM 2189 C CA . LEU A 1 281 ? 29.849 11.420 -31.063 1.00 90.62 281 LEU A CA 1
ATOM 2190 C C . LEU A 1 281 ? 28.993 12.602 -30.580 1.00 90.62 281 LEU A C 1
ATOM 2192 O O . LEU A 1 281 ? 29.520 13.615 -30.112 1.00 90.62 281 LEU A O 1
ATOM 2196 N N . GLY A 1 282 ? 27.673 12.467 -30.701 1.00 92.56 282 GLY A N 1
ATOM 2197 C CA . GLY A 1 282 ? 26.707 13.329 -30.024 1.00 92.56 282 GLY A CA 1
ATOM 2198 C C . GLY A 1 282 ? 26.325 12.734 -28.673 1.00 92.56 282 GLY A C 1
ATOM 2199 O O . GLY A 1 282 ? 26.243 11.514 -28.540 1.00 92.56 282 GLY A O 1
ATOM 2200 N N . LEU A 1 283 ? 26.086 13.572 -27.672 1.00 93.38 283 LEU A N 1
ATOM 2201 C CA . LEU A 1 283 ? 25.738 13.119 -26.325 1.00 93.38 283 LEU A CA 1
ATOM 2202 C C . LEU A 1 283 ? 24.484 13.835 -25.839 1.00 93.38 283 LEU A C 1
ATOM 2204 O O . LEU A 1 283 ? 24.329 15.027 -26.073 1.00 93.38 283 LEU A O 1
ATOM 2208 N N . CYS A 1 284 ? 23.620 13.121 -25.134 1.00 93.25 284 CYS A N 1
ATOM 2209 C CA . CYS A 1 284 ? 22.474 13.672 -24.429 1.00 93.25 284 CYS A CA 1
ATOM 2210 C C . CYS A 1 284 ? 22.561 13.247 -22.963 1.00 93.25 284 CYS A C 1
ATOM 2212 O O . CYS A 1 284 ? 22.471 12.057 -22.658 1.00 93.25 284 CYS A O 1
ATOM 2214 N N . ALA A 1 285 ? 22.742 14.227 -22.084 1.00 89.38 285 ALA A N 1
ATOM 2215 C CA . ALA A 1 285 ? 22.736 14.075 -20.637 1.00 89.38 285 ALA A CA 1
ATOM 2216 C C . ALA A 1 285 ? 21.337 14.351 -20.082 1.00 89.38 285 ALA A C 1
ATOM 2218 O O . ALA A 1 285 ? 20.534 15.062 -20.691 1.00 89.38 285 ALA A O 1
ATOM 2219 N N . GLU A 1 286 ? 21.058 13.777 -18.915 1.00 86.12 286 GLU A N 1
ATOM 2220 C CA . GLU A 1 286 ? 19.791 13.924 -18.198 1.00 86.12 286 GLU A CA 1
ATOM 2221 C C . GLU A 1 286 ? 18.555 13.737 -19.092 1.00 86.12 286 GLU A C 1
ATOM 2223 O O . GLU A 1 286 ? 17.657 14.574 -19.148 1.00 86.12 286 GLU A O 1
ATOM 2228 N N . HIS A 1 287 ? 18.528 12.637 -19.846 1.00 85.25 287 HIS A N 1
ATOM 2229 C CA . HIS A 1 287 ? 17.427 12.309 -20.757 1.00 85.25 287 HIS A CA 1
ATOM 2230 C C . HIS A 1 287 ? 17.169 13.373 -21.843 1.00 85.25 287 HIS A C 1
ATOM 2232 O O . HIS A 1 287 ? 16.058 13.479 -22.359 1.00 85.25 287 HIS A O 1
ATOM 2238 N N . GLY A 1 288 ? 18.206 14.125 -22.226 1.00 85.81 288 GLY A N 1
ATOM 2239 C CA . GLY A 1 288 ? 18.152 15.125 -23.295 1.00 85.81 288 GLY A CA 1
ATOM 2240 C C . GLY A 1 288 ? 17.967 16.562 -22.817 1.00 85.81 288 GLY A C 1
ATOM 2241 O O . GLY A 1 288 ? 17.861 17.447 -23.660 1.00 85.81 288 GLY A O 1
ATOM 2242 N N . PHE A 1 289 ? 17.964 16.813 -21.504 1.00 86.38 289 PHE A N 1
ATOM 2243 C CA . PHE A 1 289 ? 17.965 18.179 -20.973 1.00 86.38 289 PHE A CA 1
ATOM 2244 C C . PHE A 1 289 ? 19.243 18.939 -21.346 1.00 86.38 289 PHE A C 1
ATOM 2246 O O . PHE A 1 289 ? 19.182 20.109 -21.723 1.00 86.38 289 PHE A O 1
ATOM 2253 N N . HIS A 1 290 ? 20.376 18.234 -21.328 1.00 88.88 290 HIS A N 1
ATOM 2254 C CA . HIS A 1 290 ? 21.641 18.713 -21.866 1.00 88.88 290 HIS A CA 1
ATOM 2255 C C . HIS A 1 290 ? 22.015 17.915 -23.110 1.00 88.88 290 HIS A C 1
ATOM 2257 O O . HIS A 1 290 ? 21.894 16.687 -23.122 1.00 88.88 290 HIS A O 1
ATOM 2263 N N . TRP A 1 291 ? 22.519 18.572 -24.152 1.00 91.06 291 TRP A N 1
ATOM 2264 C CA . TRP A 1 291 ? 23.022 17.869 -25.330 1.00 91.06 291 TRP A CA 1
ATOM 2265 C C . TRP A 1 291 ? 24.273 18.499 -25.923 1.00 91.06 291 TRP A C 1
ATOM 2267 O O . TRP A 1 291 ? 24.493 19.704 -25.893 1.00 91.06 291 TRP A O 1
ATOM 2277 N N . LEU A 1 292 ? 25.085 17.642 -26.522 1.00 90.06 292 LEU A N 1
ATOM 2278 C CA . LEU A 1 292 ? 26.289 17.977 -27.249 1.00 90.06 292 LEU A CA 1
ATOM 2279 C C . LEU A 1 292 ? 26.118 17.496 -28.697 1.00 90.06 292 LEU A C 1
ATOM 2281 O O . LEU A 1 292 ? 26.009 16.286 -28.928 1.00 90.06 292 LEU A O 1
ATOM 2285 N N . PRO A 1 293 ? 26.100 18.399 -29.693 1.00 86.69 293 PRO A N 1
ATOM 2286 C CA . PRO A 1 293 ? 25.904 18.006 -31.079 1.00 86.69 293 PRO A CA 1
ATOM 2287 C C . PRO A 1 293 ? 27.082 17.171 -31.629 1.00 86.69 293 PRO A C 1
ATOM 2289 O O . PRO A 1 293 ? 28.258 17.487 -31.383 1.00 86.69 293 PRO A O 1
ATOM 2292 N N . PRO A 1 294 ? 26.792 16.132 -32.440 1.00 84.94 294 PRO A N 1
ATOM 2293 C CA . PRO A 1 294 ? 27.810 15.348 -33.136 1.00 84.94 294 PRO A CA 1
ATOM 2294 C C . PRO A 1 294 ? 28.541 16.210 -34.171 1.00 84.94 294 PRO A C 1
ATOM 2296 O O . PRO A 1 294 ? 27.990 17.183 -34.691 1.00 84.94 294 PRO A O 1
ATOM 2299 N N . ARG A 1 295 ? 29.786 15.847 -34.507 1.00 73.25 295 ARG A N 1
ATOM 2300 C CA . ARG A 1 295 ? 30.717 16.699 -35.284 1.00 73.25 295 ARG A CA 1
ATOM 2301 C C . ARG A 1 295 ? 30.126 17.250 -36.589 1.00 73.25 295 ARG A C 1
ATOM 2303 O O . ARG A 1 295 ? 30.339 18.420 -36.890 1.00 73.25 295 ARG A O 1
ATOM 2310 N N . GLY A 1 296 ? 29.346 16.453 -37.323 1.00 67.94 296 GLY A N 1
ATOM 2311 C CA . GLY A 1 296 ? 28.715 16.871 -38.583 1.00 67.94 296 GLY A CA 1
ATOM 2312 C C . GLY A 1 296 ? 27.624 17.945 -38.445 1.00 67.94 296 GLY A C 1
ATOM 2313 O O . GLY A 1 296 ? 27.341 18.646 -39.412 1.00 67.94 296 GLY A O 1
ATOM 2314 N N . LEU A 1 297 ? 27.042 18.115 -37.252 1.00 68.44 297 LEU A N 1
ATOM 2315 C CA . LEU A 1 297 ? 25.936 19.046 -36.984 1.00 68.44 297 LEU A CA 1
ATOM 2316 C C . LEU A 1 297 ? 26.347 20.269 -36.147 1.00 68.44 297 LEU A C 1
ATOM 2318 O O . LEU A 1 297 ? 25.552 21.194 -35.990 1.00 68.44 297 LEU A O 1
ATOM 2322 N N . ARG A 1 298 ? 27.602 20.337 -35.675 1.00 63.03 298 ARG A N 1
ATOM 2323 C CA . ARG A 1 298 ? 28.115 21.466 -34.868 1.00 63.03 298 ARG A CA 1
ATOM 2324 C C . ARG A 1 298 ? 28.044 22.815 -35.592 1.00 63.03 298 ARG A C 1
ATOM 2326 O O . ARG A 1 298 ? 27.796 23.830 -34.958 1.00 63.03 298 ARG A O 1
ATOM 2333 N N . LYS A 1 299 ? 28.174 22.826 -36.926 1.00 51.66 299 LYS A N 1
ATOM 2334 C CA . LYS A 1 299 ? 28.041 24.046 -37.748 1.00 51.66 299 LYS A CA 1
ATOM 2335 C C . LYS A 1 299 ? 26.599 24.557 -37.876 1.00 51.66 299 LYS A C 1
ATOM 2337 O O . LYS A 1 299 ? 26.411 25.738 -38.131 1.00 51.66 299 LYS A O 1
ATOM 2342 N N . ALA A 1 300 ? 25.598 23.688 -37.720 1.00 50.31 300 ALA A N 1
ATOM 2343 C CA . ALA A 1 300 ? 24.182 24.053 -37.821 1.00 50.31 300 ALA A CA 1
ATOM 2344 C C . ALA A 1 300 ? 23.581 24.458 -36.462 1.00 50.31 300 ALA A C 1
ATOM 2346 O O . ALA A 1 300 ? 22.681 25.291 -36.412 1.00 50.31 300 ALA A O 1
ATOM 2347 N N . ALA A 1 301 ? 24.103 23.904 -35.362 1.00 47.84 301 ALA A N 1
ATOM 2348 C CA . ALA A 1 301 ? 23.624 24.175 -34.005 1.00 47.84 301 ALA A CA 1
ATOM 2349 C C . ALA A 1 301 ? 23.956 25.593 -33.492 1.00 47.84 301 ALA A C 1
ATOM 2351 O O . ALA A 1 301 ? 23.246 26.105 -32.635 1.00 47.84 301 ALA A O 1
ATOM 2352 N N . GLY A 1 302 ? 24.969 26.268 -34.052 1.00 44.38 302 GLY A N 1
ATOM 2353 C CA . GLY A 1 302 ? 25.288 27.671 -33.733 1.00 44.38 302 GLY A CA 1
ATOM 2354 C C . GLY A 1 302 ? 24.346 28.713 -34.360 1.00 44.38 302 GLY A C 1
ATOM 2355 O O . GLY A 1 302 ? 24.613 29.906 -34.265 1.00 44.38 302 GLY A O 1
ATOM 2356 N N . GLY A 1 303 ? 23.277 28.285 -35.044 1.00 39.56 303 GLY A N 1
ATOM 2357 C CA . GLY A 1 303 ? 22.387 29.150 -35.829 1.00 39.56 303 GLY A CA 1
ATOM 2358 C C . GLY A 1 303 ? 21.125 29.660 -35.124 1.00 39.56 303 GLY A C 1
ATOM 2359 O O . GLY A 1 303 ? 20.311 30.310 -35.774 1.00 39.56 303 GLY A O 1
ATOM 2360 N N . GLN A 1 304 ? 20.921 29.384 -33.834 1.00 39.56 304 GLN A N 1
ATOM 2361 C CA . GLN A 1 304 ? 19.756 29.885 -33.094 1.00 39.56 304 GLN A CA 1
ATOM 2362 C C . GLN A 1 304 ? 20.141 30.394 -31.703 1.00 39.56 304 GLN A C 1
ATOM 2364 O O . GLN A 1 304 ? 19.801 29.796 -30.692 1.00 39.56 304 GLN A O 1
ATOM 2369 N N . ALA A 1 305 ? 20.825 31.536 -31.661 1.00 37.09 305 ALA A N 1
ATOM 2370 C CA . ALA A 1 305 ? 20.782 32.429 -30.510 1.00 37.09 305 ALA A CA 1
ATOM 2371 C C . ALA A 1 305 ? 21.007 33.879 -30.966 1.00 37.09 305 ALA A C 1
ATOM 2373 O O . ALA A 1 305 ? 22.092 34.255 -31.401 1.00 37.09 305 ALA A O 1
ATOM 2374 N N . SER A 1 306 ? 19.959 34.690 -30.813 1.00 33.47 306 SER A N 1
ATOM 2375 C CA . SER A 1 306 ? 19.931 36.158 -30.854 1.00 33.47 306 SER A CA 1
ATOM 2376 C C . SER A 1 306 ? 20.102 36.879 -32.205 1.00 33.47 306 SER A C 1
ATOM 2378 O O . SER A 1 306 ? 21.031 36.680 -32.982 1.00 33.47 306 SER A O 1
ATOM 2380 N N . HIS A 1 307 ? 19.175 37.809 -32.448 1.00 29.98 307 HIS A N 1
ATOM 2381 C CA . HIS A 1 307 ? 19.317 38.895 -33.407 1.00 29.98 307 HIS A CA 1
ATOM 2382 C C . HIS A 1 307 ? 20.509 39.787 -33.020 1.00 29.98 307 HIS A C 1
ATOM 2384 O O . HIS A 1 307 ? 20.355 40.726 -32.244 1.00 29.98 307 HIS A O 1
ATOM 2390 N N . ALA A 1 308 ? 21.682 39.541 -33.596 1.00 30.19 308 ALA A N 1
ATOM 2391 C CA . ALA A 1 308 ? 22.759 40.520 -33.648 1.00 30.19 308 ALA A CA 1
ATOM 2392 C C . ALA A 1 308 ? 23.470 40.420 -35.003 1.00 30.19 308 ALA A C 1
ATOM 2394 O O . ALA A 1 308 ? 23.997 39.380 -35.389 1.00 30.19 308 ALA A O 1
ATOM 2395 N N . THR A 1 309 ? 23.426 41.513 -35.762 1.00 26.03 309 THR A N 1
ATOM 2396 C CA . THR A 1 309 ? 24.123 41.691 -37.042 1.00 26.03 309 THR A CA 1
ATOM 2397 C C . THR A 1 309 ? 25.621 41.389 -36.907 1.00 26.03 309 THR A C 1
ATOM 2399 O O . THR A 1 309 ? 26.238 41.880 -35.960 1.00 26.03 309 THR A O 1
ATOM 2402 N N . PRO A 1 310 ? 26.246 40.665 -37.854 1.00 28.81 310 PRO A N 1
ATOM 2403 C CA . PRO A 1 310 ? 27.665 40.360 -37.771 1.00 28.81 310 PRO A CA 1
ATOM 2404 C C . PRO A 1 310 ? 28.485 41.594 -38.162 1.00 28.81 310 PRO A C 1
ATOM 2406 O O . PRO A 1 310 ? 28.379 42.094 -39.284 1.00 28.81 310 PRO A O 1
ATOM 2409 N N . GLN A 1 311 ? 29.321 42.088 -37.247 1.00 25.27 311 GLN A N 1
ATOM 2410 C CA . GLN A 1 311 ? 30.412 42.988 -37.611 1.00 25.27 311 GLN A CA 1
ATOM 2411 C C . GLN A 1 311 ? 31.511 42.183 -38.312 1.00 25.27 311 GLN A C 1
ATOM 2413 O O . GLN A 1 311 ? 31.939 41.128 -37.845 1.00 25.27 311 GLN A O 1
ATOM 2418 N N . ALA A 1 312 ? 31.934 42.683 -39.471 1.00 30.02 312 ALA A N 1
ATOM 2419 C CA . ALA A 1 312 ? 32.992 42.102 -40.281 1.00 30.02 312 ALA A CA 1
ATOM 2420 C C . ALA A 1 312 ? 34.323 42.115 -39.512 1.00 30.02 312 ALA A C 1
ATOM 2422 O O . ALA A 1 312 ? 34.801 43.186 -39.144 1.00 30.02 312 ALA A O 1
ATOM 2423 N N . GLY A 1 313 ? 34.923 40.938 -39.298 1.00 30.47 313 GLY A N 1
ATOM 2424 C CA . GLY A 1 313 ? 36.294 40.844 -38.785 1.00 30.47 313 GLY A CA 1
ATOM 2425 C C . GLY A 1 313 ? 36.632 39.699 -37.828 1.00 30.47 313 GLY A C 1
ATOM 2426 O O . GLY A 1 313 ? 37.767 39.663 -37.371 1.00 30.47 313 GLY A O 1
ATOM 2427 N N . CYS A 1 314 ? 35.728 38.762 -37.522 1.00 26.42 314 CYS A N 1
ATOM 2428 C CA . CYS A 1 314 ? 36.085 37.595 -36.706 1.00 26.42 314 CYS A CA 1
ATOM 2429 C C . CYS A 1 314 ? 36.306 36.353 -37.577 1.00 26.42 314 CYS A C 1
ATOM 2431 O O . CYS A 1 314 ? 35.364 35.719 -38.053 1.00 26.42 314 CYS A O 1
ATOM 2433 N N . GLU A 1 315 ? 37.579 36.026 -37.792 1.00 24.64 315 GLU A N 1
ATOM 2434 C CA . GLU A 1 315 ? 38.027 34.712 -38.243 1.00 24.64 315 GLU A CA 1
ATOM 2435 C C . GLU A 1 315 ? 37.607 33.661 -37.200 1.00 24.64 315 GLU A C 1
ATOM 2437 O O . GLU A 1 315 ? 37.902 33.784 -36.013 1.00 24.64 315 GLU A O 1
ATOM 2442 N N . TRP A 1 316 ? 36.851 32.653 -37.638 1.00 33.41 316 TRP A N 1
ATOM 2443 C CA . TRP A 1 316 ? 36.252 31.627 -36.784 1.00 33.41 316 TRP A CA 1
ATOM 2444 C C . TRP A 1 316 ? 37.318 30.619 -36.347 1.00 33.41 316 TRP A C 1
ATOM 2446 O O . TRP A 1 316 ? 37.591 29.651 -37.058 1.00 33.41 316 TRP A O 1
ATOM 2456 N N . ALA A 1 317 ? 37.923 30.864 -35.187 1.00 29.61 317 ALA A N 1
ATOM 2457 C CA . ALA A 1 317 ? 38.853 29.949 -34.543 1.00 29.61 317 ALA A CA 1
ATOM 2458 C C . ALA A 1 317 ? 38.126 28.992 -33.571 1.00 29.61 317 ALA A C 1
ATOM 2460 O O . ALA A 1 317 ? 37.405 29.419 -32.676 1.00 29.61 317 ALA A O 1
ATOM 2461 N N . ASP A 1 318 ? 38.384 27.702 -33.787 1.00 35.78 318 ASP A N 1
ATOM 2462 C CA . ASP A 1 318 ? 38.188 26.502 -32.963 1.00 35.78 318 ASP A CA 1
ATOM 2463 C C . ASP A 1 318 ? 36.800 25.926 -32.594 1.00 35.78 318 ASP A C 1
ATOM 2465 O O . ASP A 1 318 ? 35.963 26.473 -31.878 1.00 35.78 318 ASP A O 1
ATOM 2469 N N . GLU A 1 319 ? 36.667 24.672 -33.041 1.00 49.91 319 GLU A N 1
ATOM 2470 C CA . GLU A 1 319 ? 35.658 23.631 -32.848 1.00 49.91 319 GLU A CA 1
ATOM 2471 C C . GLU A 1 319 ? 35.471 23.205 -31.370 1.00 49.91 319 GLU A C 1
ATOM 2473 O O . GLU A 1 319 ? 35.684 22.045 -31.007 1.00 49.91 319 GLU A O 1
ATOM 2478 N N . THR A 1 320 ? 35.074 24.111 -30.478 1.00 54.81 320 THR A N 1
ATOM 2479 C CA . THR A 1 320 ? 34.934 23.785 -29.046 1.00 54.81 320 THR A CA 1
ATOM 2480 C C . THR A 1 320 ? 33.699 22.918 -28.742 1.00 54.81 320 THR A C 1
ATOM 2482 O O . THR A 1 320 ? 32.585 23.141 -29.216 1.00 54.81 320 THR A O 1
ATOM 2485 N N . ARG A 1 321 ? 33.914 21.852 -27.963 1.00 69.06 321 ARG A N 1
ATOM 2486 C CA . ARG A 1 321 ? 32.904 20.885 -27.505 1.00 69.06 321 ARG A CA 1
ATOM 2487 C C . ARG A 1 321 ? 32.063 21.524 -26.388 1.00 69.06 321 ARG A C 1
ATOM 2489 O O . ARG A 1 321 ? 32.452 21.443 -25.230 1.00 69.06 321 ARG A O 1
ATOM 2496 N N . HIS A 1 322 ? 30.953 22.177 -26.732 1.00 80.75 322 HIS A N 1
ATOM 2497 C CA . HIS A 1 322 ? 30.090 22.885 -25.775 1.00 80.75 322 HIS A CA 1
ATOM 2498 C C . HIS A 1 322 ? 28.739 22.182 -25.568 1.00 80.75 322 HIS A C 1
ATOM 2500 O O . HIS A 1 322 ? 28.088 21.787 -26.536 1.00 80.75 322 HIS A O 1
ATOM 2506 N N . TRP A 1 323 ? 28.328 22.024 -24.307 1.00 85.75 323 TRP A N 1
ATOM 2507 C CA . TRP A 1 323 ? 27.016 21.488 -23.941 1.00 85.75 323 TRP A CA 1
ATOM 2508 C C . TRP A 1 323 ? 25.943 22.563 -24.074 1.00 85.75 323 TRP A C 1
ATOM 2510 O O . TRP A 1 323 ? 26.083 23.648 -23.528 1.00 85.75 323 TRP A O 1
ATOM 2520 N N . HIS A 1 324 ? 24.856 22.231 -24.752 1.00 86.50 324 HIS A N 1
ATOM 2521 C CA . HIS A 1 324 ? 23.653 23.046 -24.825 1.00 86.50 324 HIS A CA 1
ATOM 2522 C C . HIS A 1 324 ? 22.638 22.568 -23.783 1.00 86.50 324 HIS A C 1
ATOM 2524 O O . HIS A 1 324 ? 22.601 21.378 -23.457 1.00 86.50 324 HIS A O 1
ATOM 2530 N N . CYS A 1 325 ? 21.812 23.486 -23.285 1.00 85.00 325 CYS A N 1
ATOM 2531 C CA . CYS A 1 325 ? 20.758 23.224 -22.308 1.00 85.00 325 CYS A CA 1
ATOM 2532 C C . CYS A 1 325 ? 19.391 23.621 -22.877 1.00 85.00 325 CYS A C 1
ATOM 2534 O O . CYS A 1 325 ? 19.293 24.559 -23.668 1.00 85.00 325 CYS A O 1
ATOM 2536 N N . LEU A 1 326 ? 18.335 22.889 -22.502 1.00 82.19 326 LEU A N 1
ATOM 2537 C CA . LEU A 1 326 ? 16.976 23.114 -23.018 1.00 82.19 326 LEU A CA 1
ATOM 2538 C C . LEU A 1 326 ? 16.331 24.332 -22.346 1.00 82.19 326 LEU A C 1
ATOM 2540 O O . LEU A 1 326 ? 15.350 24.863 -22.861 1.00 82.19 326 LEU A O 1
ATOM 2544 N N . ALA A 1 327 ? 16.860 24.757 -21.197 1.00 75.31 327 ALA A N 1
ATOM 2545 C CA . ALA A 1 327 ? 16.412 25.946 -20.493 1.00 75.31 327 ALA A CA 1
ATOM 2546 C C . ALA A 1 327 ? 17.047 27.208 -21.101 1.00 75.31 327 ALA A C 1
ATOM 2548 O O . ALA A 1 327 ? 18.250 27.246 -21.352 1.00 75.31 327 ALA A O 1
ATOM 2549 N N . GLU A 1 328 ? 16.246 28.253 -21.326 1.00 61.66 328 GLU A N 1
ATOM 2550 C CA . GLU A 1 328 ? 16.746 29.554 -21.786 1.00 61.66 328 GLU A CA 1
ATOM 2551 C C . GLU A 1 328 ? 17.681 30.175 -20.727 1.00 61.66 328 GLU A C 1
ATOM 2553 O O . GLU A 1 328 ? 17.340 30.196 -19.541 1.00 61.66 328 GLU A O 1
ATOM 2558 N N . GLU A 1 329 ? 18.830 30.722 -21.154 1.00 53.59 329 GLU A N 1
ATOM 2559 C CA . GLU A 1 329 ? 19.934 31.253 -20.316 1.00 53.59 329 GLU A CA 1
ATOM 2560 C C . GLU A 1 329 ? 19.566 32.425 -19.365 1.00 53.59 329 GLU A C 1
ATOM 2562 O O . GLU A 1 329 ? 20.441 33.038 -18.763 1.00 53.59 329 GLU A O 1
ATOM 2567 N N . GLY A 1 330 ? 18.282 32.739 -19.172 1.00 50.81 330 GLY A N 1
ATOM 2568 C CA . GLY A 1 330 ? 17.800 33.785 -18.259 1.00 50.81 330 GLY A CA 1
ATOM 2569 C C . GLY A 1 330 ? 16.832 33.327 -17.162 1.00 50.81 330 GLY A C 1
ATOM 2570 O O . GLY A 1 330 ? 16.481 34.144 -16.318 1.00 50.81 330 GLY A O 1
ATOM 2571 N N . ASN A 1 331 ? 16.395 32.059 -17.153 1.00 50.28 331 ASN A N 1
ATOM 2572 C CA . ASN A 1 331 ? 15.322 31.569 -16.262 1.00 50.28 331 ASN A CA 1
ATOM 2573 C C . ASN A 1 331 ? 15.729 30.399 -15.343 1.00 50.28 331 ASN A C 1
ATOM 2575 O O . ASN A 1 331 ? 14.889 29.870 -14.615 1.00 50.28 331 ASN A O 1
ATOM 2579 N N . ALA A 1 332 ? 16.996 29.977 -15.357 1.00 50.47 332 ALA A N 1
ATOM 2580 C CA . ALA A 1 332 ? 17.442 28.801 -14.603 1.00 50.47 332 ALA A CA 1
ATOM 2581 C C . ALA A 1 332 ? 17.414 29.003 -13.073 1.00 50.47 332 ALA A C 1
ATOM 2583 O O . ALA A 1 332 ? 17.092 28.072 -12.341 1.00 50.47 332 ALA A O 1
ATOM 2584 N N . GLU A 1 333 ? 17.679 30.216 -12.572 1.00 51.59 333 GLU A N 1
ATOM 2585 C CA . GLU A 1 333 ? 17.733 30.469 -11.121 1.00 51.59 333 GLU A CA 1
ATOM 2586 C C . GLU A 1 333 ? 16.347 30.558 -10.453 1.00 51.59 333 GLU A C 1
ATOM 2588 O O . GLU A 1 333 ? 16.236 30.294 -9.258 1.00 51.59 333 GLU A O 1
ATOM 2593 N N . SER A 1 334 ? 15.270 30.870 -11.192 1.00 53.19 334 SER A N 1
ATOM 2594 C CA . SER A 1 334 ? 13.924 31.034 -10.608 1.00 53.19 334 SER A CA 1
ATOM 2595 C C . SER A 1 334 ? 13.061 29.766 -10.624 1.00 53.19 334 SER A C 1
ATOM 2597 O O . SER A 1 334 ? 11.944 29.784 -10.110 1.00 53.19 334 SER A O 1
ATOM 2599 N N . HIS A 1 335 ? 13.529 28.671 -11.231 1.00 58.66 335 HIS A N 1
ATOM 2600 C CA . HIS A 1 335 ? 12.729 27.461 -11.457 1.00 58.66 335 HIS A CA 1
ATOM 2601 C C . HIS A 1 335 ? 13.038 26.294 -10.506 1.00 58.66 335 HIS A C 1
ATOM 2603 O O . HIS A 1 335 ? 12.390 25.259 -10.625 1.00 58.66 335 HIS A O 1
ATOM 2609 N N . ASP A 1 336 ? 13.941 26.454 -9.533 1.00 67.75 336 ASP A N 1
ATOM 2610 C CA . ASP A 1 336 ? 14.381 25.367 -8.640 1.00 67.75 336 ASP A CA 1
ATOM 2611 C C . ASP A 1 336 ? 13.801 25.425 -7.213 1.00 67.75 336 ASP A C 1
ATOM 2613 O O . ASP A 1 336 ? 14.020 24.515 -6.411 1.00 67.75 336 ASP A O 1
ATOM 2617 N N . GLU A 1 337 ? 12.976 26.425 -6.884 1.00 77.25 337 GLU A N 1
ATOM 2618 C CA . GLU A 1 337 ? 12.336 26.522 -5.559 1.00 77.25 337 GLU A CA 1
ATOM 2619 C C . GLU A 1 337 ? 11.446 25.307 -5.241 1.00 77.25 337 GLU A C 1
ATOM 2621 O O . GLU A 1 337 ? 11.460 24.786 -4.121 1.00 77.25 337 GLU A O 1
ATOM 2626 N N . TRP A 1 338 ? 10.721 24.782 -6.238 1.00 83.38 338 TRP A N 1
ATOM 2627 C CA . TRP A 1 338 ? 9.906 23.574 -6.060 1.00 83.38 338 TRP A CA 1
ATOM 2628 C C . TRP A 1 338 ? 10.766 22.354 -5.717 1.00 83.38 338 TRP A C 1
ATOM 2630 O O . TRP A 1 338 ? 10.325 21.481 -4.965 1.00 83.38 338 TRP A O 1
ATOM 2640 N N . LYS A 1 339 ? 12.005 22.297 -6.227 1.00 82.62 339 LYS A N 1
ATOM 2641 C CA . LYS A 1 339 ? 12.923 21.192 -5.963 1.00 82.62 339 LYS A CA 1
ATOM 2642 C C . LYS A 1 339 ? 13.322 21.165 -4.493 1.00 82.62 339 LYS A C 1
ATOM 2644 O O . LYS A 1 339 ? 13.347 20.090 -3.907 1.00 82.62 339 LYS A O 1
ATOM 2649 N N . ALA A 1 340 ? 13.554 22.317 -3.863 1.00 82.12 340 ALA A N 1
ATOM 2650 C CA . ALA A 1 340 ? 13.857 22.375 -2.432 1.00 82.12 340 ALA A CA 1
ATOM 2651 C C . ALA A 1 340 ? 12.712 21.793 -1.580 1.00 82.12 340 ALA A C 1
ATOM 2653 O O . ALA A 1 340 ? 12.950 20.966 -0.699 1.00 82.12 340 ALA A O 1
ATOM 2654 N N . ILE A 1 341 ? 11.462 22.146 -1.903 1.00 84.62 341 ILE A N 1
ATOM 2655 C CA . ILE A 1 341 ? 10.268 21.628 -1.214 1.00 84.62 341 ILE A CA 1
ATOM 2656 C C . ILE A 1 341 ? 10.146 20.111 -1.407 1.00 84.62 341 ILE A C 1
ATOM 2658 O O . ILE A 1 341 ? 9.989 19.357 -0.443 1.00 84.62 341 ILE A O 1
ATOM 2662 N N . VAL A 1 342 ? 10.246 19.644 -2.654 1.00 84.62 342 VAL A N 1
ATOM 2663 C CA . VAL A 1 342 ? 10.142 18.216 -2.982 1.00 84.62 342 VAL A CA 1
ATOM 2664 C C . VAL A 1 342 ? 11.289 17.422 -2.363 1.00 84.62 342 VAL A C 1
ATOM 2666 O O . VAL A 1 342 ? 11.076 16.303 -1.905 1.00 84.62 342 VAL A O 1
ATOM 2669 N N . PHE A 1 343 ? 12.491 17.984 -2.290 1.00 82.12 343 PHE A N 1
ATOM 2670 C CA . PHE A 1 343 ? 13.646 17.329 -1.690 1.00 82.12 343 PHE A CA 1
ATOM 2671 C C . PHE A 1 343 ? 13.455 17.085 -0.190 1.00 82.12 343 PHE A C 1
ATOM 2673 O O . PHE A 1 343 ? 13.736 15.982 0.284 1.00 82.12 343 PHE A O 1
ATOM 2680 N N . GLU A 1 344 ? 12.912 18.054 0.554 1.00 82.69 344 GLU A N 1
ATOM 2681 C CA . GLU A 1 344 ? 12.590 17.858 1.974 1.00 82.69 344 GLU A CA 1
ATOM 2682 C C . GLU A 1 344 ? 11.514 16.785 2.190 1.00 82.69 344 GLU A C 1
ATOM 2684 O O . GLU A 1 344 ? 11.625 15.979 3.116 1.00 82.69 344 GLU A O 1
ATOM 2689 N N . LEU A 1 345 ? 10.520 16.694 1.301 1.00 83.50 345 LEU A N 1
ATOM 2690 C CA . LEU A 1 345 ? 9.544 15.598 1.320 1.00 83.50 345 LEU A CA 1
ATOM 2691 C C . LEU A 1 345 ? 10.206 14.248 1.006 1.00 83.50 345 LEU A C 1
ATOM 2693 O O . LEU A 1 345 ? 10.028 13.277 1.741 1.00 83.50 345 LEU A O 1
ATOM 2697 N N . MET A 1 346 ? 11.022 14.182 -0.046 1.00 80.38 346 MET A N 1
ATOM 2698 C CA . MET A 1 346 ? 11.708 12.962 -0.483 1.00 80.38 346 MET A CA 1
ATOM 2699 C C . MET A 1 346 ? 12.717 12.447 0.552 1.00 80.38 346 MET A C 1
ATOM 2701 O O . MET A 1 346 ? 12.865 11.236 0.719 1.00 80.38 346 MET A O 1
ATOM 2705 N N . LYS A 1 347 ? 13.338 13.332 1.341 1.00 77.69 347 LYS A N 1
ATOM 2706 C CA . LYS A 1 347 ? 14.148 12.948 2.509 1.00 77.69 347 LYS A CA 1
ATOM 2707 C C . LYS A 1 347 ? 13.359 12.134 3.532 1.00 77.69 347 LYS A C 1
ATOM 2709 O O . LYS A 1 347 ? 13.928 11.234 4.149 1.00 77.69 347 LYS A O 1
ATOM 2714 N N . GLN A 1 348 ? 12.071 12.420 3.730 1.00 79.19 348 GLN A N 1
ATOM 2715 C CA . GLN A 1 348 ? 11.238 11.638 4.648 1.00 79.19 348 GLN A CA 1
ATOM 2716 C C . GLN A 1 348 ? 11.019 10.216 4.125 1.00 79.19 348 GLN A C 1
ATOM 2718 O O . GLN A 1 348 ? 11.089 9.266 4.903 1.00 79.19 348 GLN A O 1
ATOM 2723 N N . TYR A 1 349 ? 10.831 10.056 2.812 1.00 77.31 349 TYR A N 1
ATOM 2724 C CA . TYR A 1 349 ? 10.744 8.740 2.178 1.00 77.31 349 TYR A CA 1
ATOM 2725 C C . TYR A 1 349 ? 12.065 7.971 2.284 1.00 77.31 349 TYR A C 1
ATOM 2727 O O . TYR A 1 349 ? 12.049 6.801 2.656 1.00 77.31 349 TYR A O 1
ATOM 2735 N N . VAL A 1 350 ? 13.210 8.630 2.077 1.00 75.25 350 VAL A N 1
ATOM 2736 C CA . VAL A 1 350 ? 14.532 8.004 2.267 1.00 75.25 350 VAL A CA 1
ATOM 2737 C C . VAL A 1 350 ? 14.743 7.517 3.696 1.00 75.25 350 VAL A C 1
ATOM 2739 O O . VAL A 1 350 ? 15.195 6.394 3.893 1.00 75.25 350 VAL A O 1
ATOM 2742 N N . LYS A 1 351 ? 14.370 8.321 4.700 1.00 74.44 351 LYS A N 1
ATOM 2743 C CA . LYS A 1 351 ? 14.454 7.919 6.115 1.00 74.44 351 LYS A CA 1
ATOM 2744 C C . LYS A 1 351 ? 13.628 6.669 6.425 1.00 74.44 351 LYS A C 1
ATOM 2746 O O . LYS A 1 351 ? 14.013 5.895 7.290 1.00 74.44 351 LYS A O 1
ATOM 2751 N N . ARG A 1 352 ? 12.492 6.494 5.746 1.00 72.50 352 ARG A N 1
ATOM 2752 C CA . ARG A 1 352 ? 11.564 5.374 5.964 1.00 72.50 352 ARG A CA 1
ATOM 2753 C C . ARG A 1 352 ? 11.915 4.130 5.153 1.00 72.50 352 ARG A C 1
ATOM 2755 O O . ARG A 1 352 ? 11.470 3.044 5.498 1.00 72.50 352 ARG A O 1
ATOM 2762 N N . VAL A 1 353 ? 12.684 4.284 4.078 1.00 69.62 353 VAL A N 1
ATOM 2763 C CA . VAL A 1 353 ? 13.015 3.205 3.146 1.00 69.62 353 VAL A CA 1
ATOM 2764 C C . VAL A 1 353 ? 14.535 3.057 3.091 1.00 69.62 353 VAL A C 1
ATOM 2766 O O . VAL A 1 353 ? 15.215 3.670 2.261 1.00 69.62 353 VAL A O 1
ATOM 2769 N N . GLN A 1 354 ? 15.069 2.256 4.016 1.00 68.12 354 GLN A N 1
ATOM 2770 C CA . GLN A 1 354 ? 16.506 2.058 4.199 1.00 68.12 354 GLN A CA 1
ATOM 2771 C C . GLN A 1 354 ? 17.156 1.501 2.923 1.00 68.12 354 GLN A C 1
ATOM 2773 O O . GLN A 1 354 ? 16.673 0.544 2.327 1.00 68.12 354 GLN A O 1
ATOM 2778 N N . GLY A 1 355 ? 18.243 2.136 2.479 1.00 66.38 355 GLY A N 1
ATOM 2779 C CA . GLY A 1 355 ? 18.921 1.806 1.218 1.00 66.38 355 GLY A CA 1
ATOM 2780 C C . GLY A 1 355 ? 18.393 2.556 -0.011 1.00 66.38 355 GLY A C 1
ATOM 2781 O O . GLY A 1 355 ? 19.005 2.476 -1.074 1.00 66.38 355 GLY A O 1
ATOM 2782 N N . SER A 1 356 ? 17.307 3.327 0.112 1.00 75.62 356 SER A N 1
ATOM 2783 C CA . SER A 1 356 ? 16.891 4.242 -0.955 1.00 75.62 356 SER A CA 1
ATOM 2784 C C . SER A 1 356 ? 17.709 5.538 -0.944 1.00 75.62 356 SER A C 1
ATOM 2786 O O . SER A 1 356 ? 18.236 5.954 0.088 1.00 75.62 356 SER A O 1
ATOM 2788 N N . ILE A 1 357 ? 17.826 6.189 -2.102 1.00 76.19 357 ILE A N 1
ATOM 2789 C CA . ILE A 1 357 ? 18.579 7.440 -2.268 1.00 76.19 357 ILE A CA 1
ATOM 2790 C C . ILE A 1 357 ? 17.771 8.456 -3.071 1.00 76.19 357 ILE A C 1
ATOM 2792 O O . ILE A 1 357 ? 16.993 8.086 -3.946 1.00 76.19 357 ILE A O 1
ATOM 2796 N N . VAL A 1 358 ? 17.985 9.743 -2.809 1.00 77.81 358 VAL A N 1
ATOM 2797 C CA . VAL A 1 358 ? 17.464 10.839 -3.639 1.00 77.81 358 VAL A CA 1
ATOM 2798 C C . VAL A 1 358 ? 18.637 11.502 -4.337 1.00 77.81 358 VAL A C 1
ATOM 2800 O O . VAL A 1 358 ? 19.651 11.803 -3.708 1.00 77.81 358 VAL A O 1
ATOM 2803 N N . GLU A 1 359 ? 18.497 11.712 -5.637 1.00 73.75 359 GLU A N 1
ATOM 2804 C CA . GLU A 1 359 ? 19.467 12.376 -6.496 1.00 73.75 359 GLU A CA 1
ATOM 2805 C C . GLU A 1 359 ? 18.840 13.653 -7.059 1.00 73.75 359 GLU A C 1
ATOM 2807 O O . GLU A 1 359 ? 17.711 13.638 -7.563 1.00 73.75 359 GLU A O 1
ATOM 2812 N N . PHE A 1 360 ? 19.582 14.752 -6.940 1.00 76.62 360 PHE A N 1
ATOM 2813 C CA . PHE A 1 360 ? 19.219 16.061 -7.465 1.00 76.62 360 PHE A CA 1
ATOM 2814 C C . PHE A 1 360 ? 19.877 16.234 -8.833 1.00 76.62 360 PHE A C 1
ATOM 2816 O O . PHE A 1 360 ? 21.083 16.024 -8.953 1.00 76.62 360 PHE A O 1
ATOM 2823 N N . LYS A 1 361 ? 19.085 16.582 -9.844 1.00 73.19 361 LYS A N 1
ATOM 2824 C CA . LYS A 1 361 ? 19.519 16.836 -11.219 1.00 73.19 361 LYS A CA 1
ATOM 2825 C C . LYS A 1 361 ? 19.025 18.204 -11.671 1.00 73.19 361 LYS A C 1
ATOM 2827 O O . LYS A 1 361 ? 18.076 18.757 -11.098 1.00 73.19 361 LYS A O 1
ATOM 2832 N N . ASP A 1 362 ? 19.619 18.724 -12.734 1.00 74.12 362 ASP A N 1
ATOM 2833 C CA . ASP A 1 362 ? 19.237 20.035 -13.260 1.00 74.12 362 ASP A CA 1
ATOM 2834 C C . ASP A 1 362 ? 17.829 19.995 -13.872 1.00 74.12 362 ASP A C 1
ATOM 2836 O O . ASP A 1 362 ? 17.048 20.934 -13.738 1.00 74.12 362 ASP A O 1
ATOM 2840 N N . SER A 1 363 ? 17.432 18.857 -14.432 1.00 78.00 363 SER A N 1
ATOM 2841 C CA . SER A 1 363 ? 16.086 18.624 -14.967 1.00 78.00 363 SER A CA 1
ATOM 2842 C C . SER A 1 363 ? 15.069 18.079 -13.957 1.00 78.00 363 SER A C 1
ATOM 2844 O O . SER A 1 363 ? 13.864 18.228 -14.164 1.00 78.00 363 SER A O 1
ATOM 2846 N N . ALA A 1 364 ? 15.506 17.403 -12.887 1.00 79.69 364 ALA A N 1
ATOM 2847 C CA . ALA A 1 364 ? 14.605 16.601 -12.056 1.00 79.69 364 ALA A CA 1
ATOM 2848 C C . ALA A 1 364 ? 15.142 16.287 -10.650 1.00 79.69 364 ALA A C 1
ATOM 2850 O O . ALA A 1 364 ? 16.336 16.325 -10.383 1.00 79.69 364 ALA A O 1
ATOM 2851 N N . ILE A 1 365 ? 14.246 15.852 -9.762 1.00 79.00 365 ILE A N 1
ATOM 2852 C CA . ILE A 1 365 ? 14.611 15.095 -8.559 1.00 79.00 365 ILE A CA 1
ATOM 2853 C C . ILE A 1 365 ? 14.206 13.646 -8.786 1.00 79.00 365 ILE A C 1
ATOM 2855 O O . ILE A 1 365 ? 13.061 13.368 -9.144 1.00 79.00 365 ILE A O 1
ATOM 2859 N N . SER A 1 366 ? 15.128 12.717 -8.550 1.00 76.00 366 SER A N 1
ATOM 2860 C CA . SER A 1 366 ? 14.858 11.287 -8.682 1.00 76.00 366 SER A CA 1
ATOM 2861 C C . SER A 1 366 ? 15.053 10.565 -7.355 1.00 76.00 366 SER A C 1
ATOM 2863 O O . SER A 1 366 ? 16.062 10.739 -6.677 1.00 76.00 366 SER A O 1
ATOM 2865 N N . TRP A 1 367 ? 14.071 9.750 -6.974 1.00 80.00 367 TRP A N 1
ATOM 2866 C CA . TRP A 1 367 ? 14.162 8.856 -5.825 1.00 80.00 367 TRP A CA 1
ATOM 2867 C C . TRP A 1 367 ? 14.384 7.426 -6.316 1.00 80.00 367 TRP A C 1
ATOM 2869 O O . TRP A 1 367 ? 13.553 6.852 -7.021 1.00 80.00 367 TRP A O 1
ATOM 2879 N N . ASN A 1 368 ? 15.525 6.850 -5.955 1.00 73.50 368 ASN A N 1
ATOM 2880 C CA . ASN A 1 368 ? 15.932 5.511 -6.343 1.00 73.50 368 ASN A CA 1
ATOM 2881 C C . ASN A 1 368 ? 15.744 4.559 -5.159 1.00 73.50 368 ASN A C 1
ATOM 2883 O O . ASN A 1 368 ? 16.492 4.606 -4.186 1.00 73.50 368 ASN A O 1
ATOM 2887 N N . TYR A 1 369 ? 14.760 3.669 -5.268 1.00 70.88 369 TYR A N 1
ATOM 2888 C CA . TYR A 1 369 ? 14.422 2.661 -4.253 1.00 70.88 369 TYR A CA 1
ATOM 2889 C C . TYR A 1 369 ? 14.614 1.218 -4.751 1.00 70.88 369 TYR A C 1
ATOM 2891 O O . TYR A 1 369 ? 14.323 0.265 -4.043 1.00 70.88 369 TYR A O 1
ATOM 2899 N N . ARG A 1 370 ? 15.106 1.028 -5.981 1.00 58.75 370 ARG A N 1
ATOM 2900 C CA . ARG A 1 370 ? 15.200 -0.295 -6.630 1.00 58.75 370 ARG A CA 1
ATOM 2901 C C . ARG A 1 370 ? 16.225 -1.248 -5.995 1.00 58.75 370 ARG A C 1
ATOM 2903 O O . ARG A 1 370 ? 16.161 -2.438 -6.271 1.00 58.75 370 ARG A O 1
ATOM 2910 N N . GLY A 1 371 ? 17.157 -0.726 -5.194 1.00 53.25 371 GLY A N 1
ATOM 2911 C CA . GLY A 1 371 ? 18.141 -1.501 -4.422 1.00 53.25 371 GLY A CA 1
ATOM 2912 C C . GLY A 1 371 ? 17.745 -1.721 -2.961 1.00 53.25 371 GLY A C 1
ATOM 2913 O O . GLY A 1 371 ? 18.526 -2.272 -2.193 1.00 53.25 371 GLY A O 1
ATOM 2914 N N . VAL A 1 372 ? 16.552 -1.273 -2.566 1.00 63.53 372 VAL A N 1
ATOM 2915 C CA . VAL A 1 372 ? 15.992 -1.569 -1.248 1.00 63.53 372 VAL A CA 1
ATOM 2916 C C . VAL A 1 372 ? 15.644 -3.050 -1.263 1.00 63.53 372 VAL A C 1
ATOM 2918 O O . VAL A 1 372 ? 14.750 -3.468 -2.002 1.00 63.53 372 VAL A O 1
ATOM 2921 N N . GLY A 1 373 ? 16.397 -3.850 -0.507 1.00 53.00 373 GLY A N 1
ATOM 2922 C CA . GLY A 1 373 ? 16.047 -5.247 -0.288 1.00 53.00 373 GLY A CA 1
ATOM 2923 C C . GLY A 1 373 ? 14.619 -5.323 0.246 1.00 53.00 373 GLY A C 1
ATOM 2924 O O . GLY A 1 373 ? 14.237 -4.525 1.103 1.00 53.00 373 GLY A O 1
ATOM 2925 N N . ALA A 1 374 ? 13.819 -6.253 -0.278 1.00 41.53 374 ALA A N 1
ATOM 2926 C CA . ALA A 1 374 ? 12.652 -6.680 0.480 1.00 41.53 374 ALA A CA 1
ATOM 2927 C C . ALA A 1 374 ? 13.166 -7.156 1.854 1.00 41.53 374 ALA A C 1
ATOM 2929 O O . ALA A 1 374 ? 14.201 -7.833 1.866 1.00 41.53 374 ALA A O 1
ATOM 2930 N N . PRO A 1 375 ? 12.535 -6.740 2.967 1.00 42.59 375 PRO A N 1
ATOM 2931 C CA . PRO A 1 375 ? 12.938 -7.192 4.293 1.00 42.59 375 PRO A CA 1
ATOM 2932 C C . PRO A 1 375 ? 12.977 -8.719 4.397 1.00 42.59 375 PRO A C 1
ATOM 2934 O O . PRO A 1 375 ? 12.186 -9.388 3.685 1.00 42.59 375 PRO A O 1
#

InterPro domains:
  IPR001830 Glycosyl transferase, family 20 [PF00982] (2-172)
  IPR001830 Glycosyl transferase, family 20 [PTHR10788] (2-370)
  IPR003337 Trehalose-phosphatase [PF02358] (223-372)
  IPR023214 HAD superfamily [G3DSA:3.40.50.1000] (206-305)
  IPR036412 HAD-like superfamily [SSF56784] (206-372)

Radius of gyration: 32.57 Å; chains: 1; bounding box: 70×65×91 Å

Organism: NCBI:txid73915